Protein AF-A0A453EUP9-F1 (afdb_monomer)

pLDDT: mean 89.12, std 8.97, range [59.56, 97.88]

Nearest PDB structures (foldseek):
  8xs4-assembly1_A  TM=8.135E-01  e=1.468E-15  Arabidopsis thaliana
  8xng-assembly1_B  TM=8.255E-01  e=2.094E-14  Arabidopsis thaliana
  6mgv-assembly1_A  TM=8.560E-01  e=2.492E-13  Arabidopsis thaliana
  8xw0-assembly1_A  TM=9.224E-01  e=7.186E-09  Arabidopsis thaliana
  8xvy-assembly1_B  TM=9.358E-01  e=9.720E-09  Arabidopsis thaliana

InterPro domains:
  IPR027815 CSC1/OSCA1-like, cytosolic domain [PF14703] (93-196)
  IPR032880 CSC1/OSCA1-like, N-terminal transmembrane domain [PF13967] (2-72)
  IPR045122 Calcium permeable stress-gated cation channel 1-like [PTHR13018] (2-195)

Organism: Aegilops tauschii subsp. strangulata (NCBI:txid200361)

Foldseek 3Di:
DCQLVVVLVVCCVVQQQCLLQVACQVVPDPDDDDPVCSSDPVRPDPPDPSVVSVVVSVVVSVVSNVVVVVVVVVVVVVVVVVCVVPDDDDVVVLDDDDDDDDDDPPDDPQVVVVVVCCVPPVPRDDHDDDDDPCVVVVVLVVVLVVLVVQLVVQVVVCVVPVPDFDWFAPDDPSPDHDIDGSNVVSVVVNVVSVVD

Radius of gyration: 34.56 Å; Cα contacts (8 Å, |Δi|>4): 114; chains: 1; bounding box: 64×69×88 Å

Second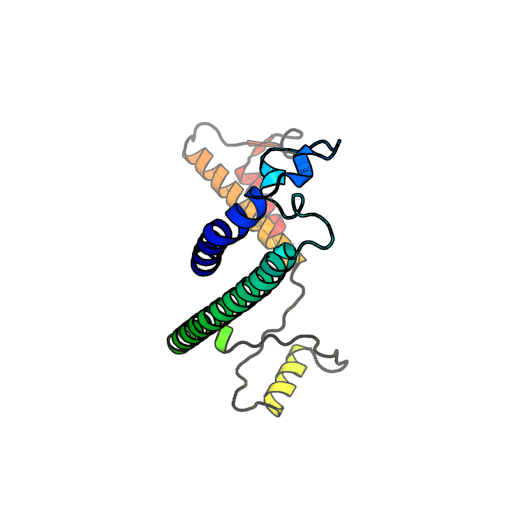ary structure (DSSP, 8-state):
-HHHHHHHHHHHHHHHHHHHHT--TTTTS-S---TTGGGSGGGS-TT-TTHHHHHHHHHHHHHHHHHHHHHHHHHHHHHHHHHHHHPPP-GGGT------PPP-SSS-HHHHHHHHHHHH-TTT-----PPP--HHHHHHHHHHHHHHHHHHHHHHHHHH-TTS--EEE-SGGGTSS-EEEHHHHHHHHHHHHHH-

Sequence (196 aa):
RLKIFVPITILAFLVLVPVNWTNDTLEGLKVEHSDIDKLSISNIPFGSKRFIAHLTMAYVFTFWTCYVLLREYEIVATMRLRFLASEKRRPDQFTVLVRNIPPDPDESIGELAEHFFLVNHPDHYLTHQVVYNANKLAKLVKEKKKMQNWLDYYQLKYERNTSKRPTVKTGFLGCFGSKVDAVEHCASEIERIEKE

Solvent-accessible surface area (backbone atoms only — not comparable to full-atom values): 11779 Å² total; per-residue (Å²): 107,67,87,55,48,55,63,51,52,53,50,42,56,70,49,47,39,57,65,16,55,78,42,64,55,54,80,75,41,102,58,96,74,56,84,68,44,41,53,33,74,80,17,56,63,90,92,45,78,67,56,56,55,55,56,53,49,49,52,52,51,52,51,52,44,52,51,53,49,53,53,52,48,53,51,51,52,52,51,50,51,55,48,63,72,68,53,74,95,53,67,79,82,77,55,81,90,84,75,87,78,80,89,56,97,87,48,56,74,61,56,50,50,50,53,52,38,51,74,76,34,59,94,74,61,86,82,85,80,84,86,71,93,48,64,68,58,52,49,49,54,52,50,41,54,52,37,49,55,49,28,54,52,42,49,55,53,25,73,77,38,77,90,51,81,54,67,39,31,78,31,70,97,52,78,37,70,61,80,41,53,37,49,61,51,30,51,53,51,41,54,54,57,73,74,106

Structure (mmCIF, N/CA/C/O backbone):
data_AF-A0A453EUP9-F1
#
_entry.id   AF-A0A453EUP9-F1
#
loop_
_atom_site.group_PDB
_atom_site.id
_atom_site.type_symbol
_atom_site.label_atom_id
_atom_site.label_alt_id
_atom_site.label_comp_id
_atom_site.label_asym_id
_atom_site.label_entity_id
_atom_site.label_seq_id
_atom_site.pdbx_PDB_ins_code
_atom_site.Cartn_x
_atom_site.Cartn_y
_atom_site.Cartn_z
_atom_site.occupancy
_atom_site.B_iso_or_equiv
_atom_site.auth_seq_id
_atom_site.auth_comp_id
_atom_site.auth_asym_id
_atom_site.auth_atom_id
_atom_site.pdbx_PDB_model_num
ATOM 1 N N . ARG A 1 1 ? 16.916 6.631 -10.455 1.00 59.88 1 ARG A N 1
ATOM 2 C CA . ARG A 1 1 ? 16.955 8.051 -10.897 1.00 59.88 1 ARG A CA 1
ATOM 3 C C . ARG A 1 1 ? 18.355 8.445 -11.373 1.00 59.88 1 ARG A C 1
ATOM 5 O O . ARG A 1 1 ? 18.494 8.678 -12.561 1.00 59.88 1 ARG A O 1
ATOM 12 N N . LEU A 1 2 ? 19.398 8.398 -10.532 1.00 85.19 2 LEU A N 1
ATOM 13 C CA . LEU A 1 2 ? 20.781 8.706 -10.957 1.00 85.19 2 LEU A CA 1
ATOM 14 C C . LEU A 1 2 ? 21.278 7.846 -12.136 1.00 85.19 2 LEU A C 1
ATOM 16 O O . LEU A 1 2 ? 21.828 8.384 -13.086 1.00 85.19 2 LEU A O 1
ATOM 20 N N . LYS A 1 3 ? 20.980 6.538 -12.141 1.00 85.06 3 LYS A N 1
ATOM 21 C CA . LYS A 1 3 ? 21.343 5.622 -13.242 1.00 85.06 3 LYS A CA 1
ATOM 22 C C . LYS A 1 3 ? 20.777 6.011 -14.620 1.00 85.06 3 LYS A C 1
ATOM 24 O O . LYS A 1 3 ? 21.344 5.626 -15.633 1.00 85.06 3 LYS A O 1
ATOM 29 N N . ILE A 1 4 ? 19.666 6.751 -14.654 1.00 90.19 4 ILE A N 1
ATOM 30 C CA . ILE A 1 4 ? 19.041 7.225 -15.898 1.00 90.19 4 ILE A CA 1
ATOM 31 C C . ILE A 1 4 ? 19.668 8.562 -16.296 1.00 90.19 4 ILE A C 1
ATOM 33 O O . ILE A 1 4 ? 20.160 8.702 -17.408 1.00 90.19 4 ILE A O 1
ATOM 37 N N . PHE A 1 5 ? 19.697 9.527 -15.371 1.00 91.06 5 PHE A N 1
ATOM 38 C CA . PHE A 1 5 ? 20.084 10.901 -15.690 1.00 91.06 5 PHE A CA 1
ATOM 39 C C . PHE A 1 5 ? 21.587 11.103 -15.878 1.00 91.06 5 PHE A C 1
ATOM 41 O O . PHE A 1 5 ? 21.962 11.878 -16.739 1.00 91.06 5 PHE A O 1
ATOM 48 N N . VAL A 1 6 ? 22.459 10.400 -15.149 1.00 93.31 6 VAL A N 1
ATOM 49 C CA . VA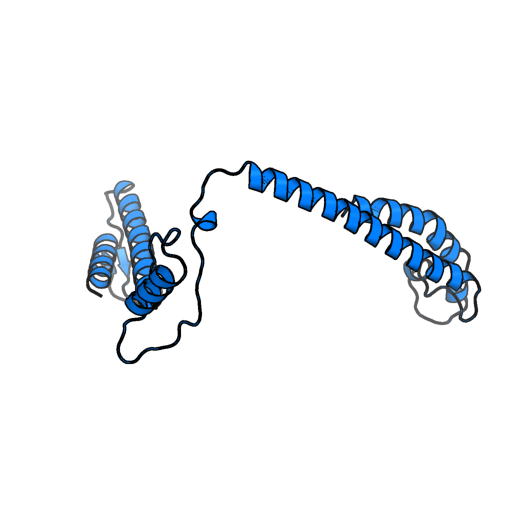L A 1 6 ? 23.920 10.581 -15.272 1.00 93.31 6 VAL A CA 1
ATOM 50 C C . VAL A 1 6 ? 24.434 10.379 -16.711 1.00 93.31 6 VAL A C 1
ATOM 52 O O . VAL A 1 6 ? 25.052 11.303 -17.239 1.00 93.31 6 VAL A O 1
ATOM 55 N N . PRO A 1 7 ? 24.173 9.244 -17.392 1.00 91.88 7 PRO A N 1
ATOM 56 C CA . PRO A 1 7 ? 24.643 9.052 -18.767 1.00 91.88 7 PRO A CA 1
ATOM 57 C C . PRO A 1 7 ? 23.962 10.003 -19.761 1.00 91.88 7 PRO A C 1
ATOM 59 O O . PRO A 1 7 ? 24.620 10.495 -20.674 1.00 91.88 7 PRO A O 1
ATOM 62 N N . ILE A 1 8 ? 22.675 10.310 -19.561 1.00 93.06 8 ILE A N 1
ATOM 63 C CA . ILE A 1 8 ? 21.930 11.265 -20.396 1.00 93.06 8 ILE A CA 1
ATOM 64 C C . ILE A 1 8 ? 22.546 12.663 -20.291 1.00 93.06 8 ILE A C 1
ATOM 66 O O . ILE A 1 8 ? 22.778 13.297 -21.314 1.00 93.06 8 ILE A O 1
ATOM 70 N N . THR A 1 9 ? 22.858 13.131 -19.081 1.00 91.69 9 THR A N 1
ATOM 71 C CA . THR A 1 9 ? 23.461 14.448 -18.842 1.00 91.69 9 THR A CA 1
ATOM 72 C C . THR A 1 9 ? 24.857 14.541 -19.448 1.00 91.69 9 THR A C 1
ATOM 74 O O . THR A 1 9 ? 25.161 15.538 -20.096 1.00 91.69 9 THR A O 1
ATOM 77 N N . ILE A 1 10 ? 25.690 13.504 -19.298 1.00 93.25 10 ILE A N 1
ATOM 78 C CA . ILE A 1 10 ? 27.024 13.468 -19.919 1.00 93.25 10 ILE A CA 1
ATOM 79 C C . ILE A 1 10 ? 26.899 13.537 -21.447 1.00 93.25 10 ILE A C 1
ATOM 81 O O . ILE A 1 10 ? 27.574 14.343 -22.084 1.00 93.25 10 ILE A O 1
ATOM 85 N N . LEU A 1 11 ? 26.000 12.748 -22.043 1.00 91.94 11 LEU A N 1
ATOM 86 C CA . LEU A 1 11 ? 25.801 12.734 -23.493 1.00 91.94 11 LEU A CA 1
ATOM 87 C C . LEU A 1 11 ? 25.208 14.056 -24.012 1.00 91.94 11 LEU A C 1
ATOM 89 O O . LEU A 1 11 ? 25.648 14.568 -25.038 1.00 91.94 11 LEU A O 1
ATOM 93 N N . ALA A 1 12 ? 24.247 14.641 -23.293 1.00 90.38 12 ALA A N 1
ATOM 94 C CA . ALA A 1 12 ? 23.677 15.948 -23.613 1.00 90.38 12 ALA A CA 1
ATOM 95 C C . ALA A 1 12 ? 24.748 17.047 -23.585 1.00 90.38 12 ALA A C 1
ATOM 97 O O . ALA A 1 12 ? 24.801 17.875 -24.492 1.00 90.38 12 ALA A O 1
ATOM 98 N N . PHE A 1 13 ? 25.628 17.029 -22.581 1.00 90.38 13 PHE A N 1
ATOM 99 C CA . PHE A 1 13 ? 26.703 18.007 -22.454 1.00 90.38 13 PHE A CA 1
ATOM 100 C C . PHE A 1 13 ? 27.768 17.854 -23.548 1.00 90.38 13 PHE A C 1
ATOM 102 O O . PHE A 1 13 ? 28.272 18.846 -24.055 1.00 90.38 13 PHE A O 1
ATOM 109 N N . LEU A 1 14 ? 28.091 16.627 -23.961 1.00 89.94 14 LEU A N 1
ATOM 110 C CA . LEU A 1 14 ? 29.081 16.397 -25.019 1.00 89.94 14 LEU A CA 1
ATOM 111 C C . LEU A 1 14 ? 28.551 16.694 -26.427 1.00 89.94 14 LEU A C 1
ATOM 113 O O . LEU A 1 14 ? 29.328 17.084 -27.293 1.00 89.94 14 LEU A O 1
ATOM 117 N N . VAL A 1 15 ? 27.252 16.496 -26.674 1.00 87.31 15 VAL A N 1
ATOM 118 C CA . VAL A 1 15 ? 26.673 16.588 -28.025 1.00 87.31 15 VAL A CA 1
ATOM 119 C C . VAL A 1 15 ? 25.825 17.844 -28.204 1.00 87.31 15 VAL A C 1
ATOM 121 O O . VAL A 1 15 ? 26.076 18.623 -29.118 1.00 87.31 15 VAL A O 1
ATOM 124 N N . LEU A 1 16 ? 24.822 18.071 -27.351 1.00 86.50 16 LEU A N 1
ATOM 125 C CA . LEU A 1 16 ? 23.853 19.153 -27.555 1.00 86.50 16 LEU A CA 1
ATOM 126 C C . LEU A 1 16 ? 24.438 20.528 -27.221 1.00 86.50 16 LEU A C 1
ATOM 128 O O . LEU A 1 16 ? 24.149 21.486 -27.931 1.00 86.50 16 LEU A O 1
ATOM 132 N N . VAL A 1 17 ? 25.294 20.631 -26.199 1.00 85.00 17 VAL A N 1
ATOM 133 C CA . VAL A 1 17 ? 25.906 21.915 -25.816 1.00 85.00 17 VAL A CA 1
ATOM 134 C C . VAL A 1 17 ? 26.793 22.483 -26.937 1.00 85.00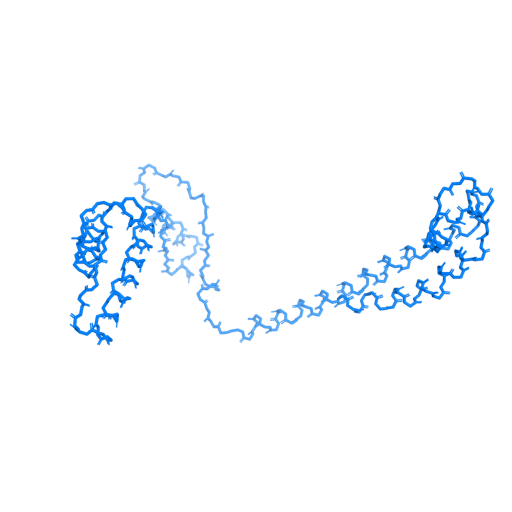 17 VAL A C 1
ATOM 136 O O . VAL A 1 17 ? 26.541 23.618 -27.339 1.00 85.00 17 VAL A O 1
ATOM 139 N N . PRO A 1 18 ? 27.744 21.737 -27.542 1.00 84.94 18 PRO A N 1
ATOM 140 C CA . PRO A 1 18 ? 28.507 22.248 -28.686 1.00 84.94 18 PRO A CA 1
ATOM 141 C C . PRO A 1 18 ? 27.643 22.526 -29.925 1.00 84.94 18 PRO A C 1
ATOM 143 O O . PRO A 1 18 ? 27.872 23.504 -30.638 1.00 84.94 18 PRO A O 1
ATOM 146 N N . VAL A 1 19 ? 26.631 21.691 -30.190 1.00 85.25 19 VAL A N 1
ATOM 147 C CA . VAL A 1 19 ? 25.725 21.866 -31.341 1.00 85.25 19 VAL A CA 1
ATOM 148 C C . VAL A 1 19 ? 24.890 23.141 -31.219 1.00 85.25 19 VAL A C 1
ATOM 150 O O . VAL A 1 19 ? 24.655 23.802 -32.231 1.00 85.25 19 VAL A O 1
ATOM 153 N N . ASN A 1 20 ? 24.474 23.498 -30.003 1.00 84.94 20 ASN A N 1
ATOM 154 C CA . ASN A 1 20 ? 23.684 24.701 -29.744 1.00 84.94 20 ASN A CA 1
ATOM 155 C C . ASN A 1 20 ? 24.563 25.953 -29.623 1.00 84.94 20 ASN A C 1
ATOM 157 O O . ASN A 1 20 ? 24.166 27.003 -30.112 1.00 84.94 20 ASN A O 1
ATOM 161 N N . TRP A 1 21 ? 25.763 25.844 -29.039 1.00 81.12 21 TRP A N 1
ATOM 162 C CA . TRP A 1 21 ? 26.680 26.977 -28.855 1.00 81.12 21 TRP A CA 1
ATOM 163 C C . TRP A 1 21 ? 27.330 27.464 -30.155 1.00 81.12 21 TRP A C 1
ATOM 165 O O . TRP A 1 21 ? 27.587 28.647 -30.308 1.00 81.12 21 TRP A O 1
ATOM 175 N N . THR A 1 22 ? 27.593 26.573 -31.117 1.00 79.12 22 THR A N 1
ATOM 176 C CA . THR A 1 22 ? 28.244 26.919 -32.404 1.00 79.12 22 THR A CA 1
ATOM 177 C C . THR A 1 22 ? 27.329 27.664 -33.385 1.00 79.12 22 THR A C 1
ATOM 179 O O . THR A 1 22 ? 27.501 27.585 -34.608 1.00 79.12 22 THR A O 1
ATOM 182 N N . ASN A 1 23 ? 26.306 28.338 -32.872 1.00 72.56 23 ASN A N 1
ATOM 183 C CA . ASN A 1 23 ? 25.341 29.057 -33.667 1.00 72.56 23 ASN A CA 1
ATOM 184 C C . ASN A 1 23 ? 25.085 30.443 -33.084 1.00 72.56 23 ASN A C 1
ATOM 186 O O . ASN A 1 23 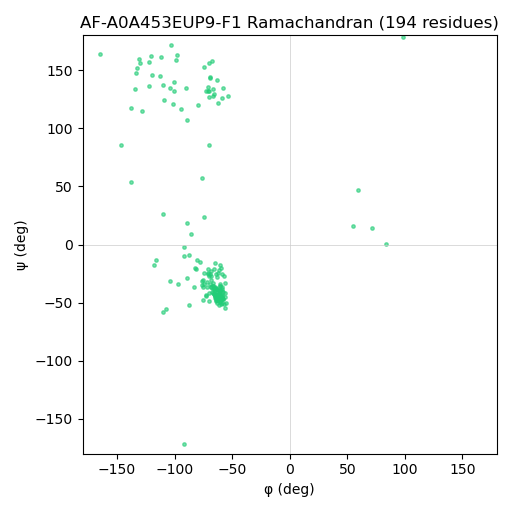? 24.801 30.567 -31.901 1.00 72.56 23 ASN A O 1
ATOM 190 N N . ASP A 1 24 ? 25.085 31.455 -33.943 1.00 70.12 24 ASP A N 1
ATOM 191 C CA . ASP A 1 24 ? 24.918 32.855 -33.529 1.00 70.12 24 ASP A CA 1
ATOM 192 C C . ASP A 1 24 ? 23.552 33.397 -33.978 1.00 70.12 24 ASP A C 1
ATOM 194 O O . ASP A 1 24 ? 23.358 34.585 -34.222 1.00 70.12 24 ASP A O 1
ATOM 198 N N . THR A 1 25 ? 22.572 32.501 -34.147 1.00 70.12 25 THR A N 1
ATOM 199 C CA . THR A 1 25 ? 21.262 32.856 -34.716 1.00 70.12 25 THR A CA 1
ATOM 200 C C . THR A 1 25 ? 20.495 33.802 -33.798 1.00 70.12 25 THR A C 1
ATOM 202 O O . THR A 1 25 ? 19.840 34.721 -34.284 1.00 70.12 25 THR A O 1
ATOM 205 N N . LEU A 1 26 ? 20.602 33.611 -32.480 1.00 65.50 26 LEU A N 1
ATOM 206 C CA . LEU A 1 26 ? 19.971 34.488 -31.495 1.00 65.50 26 LEU A CA 1
ATOM 207 C C . LEU A 1 26 ? 20.614 35.886 -31.464 1.00 65.50 26 LEU A C 1
ATOM 209 O O . LEU A 1 26 ? 19.898 36.855 -31.252 1.00 65.50 26 LEU A O 1
ATOM 213 N N . GLU A 1 27 ? 21.914 36.013 -31.757 1.00 66.31 27 GLU A N 1
ATOM 214 C CA . GLU A 1 27 ? 22.629 37.304 -31.752 1.00 66.31 27 GLU A CA 1
ATOM 215 C C . GLU A 1 27 ? 22.215 38.219 -32.918 1.00 66.31 27 GLU A C 1
ATOM 217 O O . GLU A 1 27 ? 22.311 39.442 -32.826 1.00 66.31 27 GLU A O 1
ATOM 222 N N . GLY A 1 28 ? 21.710 37.635 -34.012 1.00 63.19 28 GLY A N 1
ATOM 223 C CA . GLY A 1 28 ? 21.170 38.368 -35.161 1.00 63.19 28 GLY A CA 1
ATOM 224 C C . GLY A 1 28 ? 19.683 38.733 -35.054 1.00 63.19 28 GLY A C 1
ATOM 225 O O . GLY A 1 28 ? 19.175 39.480 -35.894 1.00 63.19 28 GLY A O 1
ATOM 226 N N . LEU A 1 29 ? 18.964 38.217 -34.052 1.00 68.75 29 LEU A N 1
ATOM 227 C CA . LEU A 1 29 ? 17.528 38.433 -33.872 1.00 68.75 29 LEU A CA 1
ATOM 228 C C . LEU A 1 29 ? 17.282 39.509 -32.805 1.00 68.75 29 LEU A C 1
ATOM 230 O O . LEU A 1 29 ? 17.820 39.447 -31.708 1.00 68.75 29 LEU A O 1
ATOM 234 N N . LYS A 1 30 ? 16.413 40.491 -33.091 1.00 64.12 30 LYS A N 1
ATOM 235 C CA . LYS A 1 30 ? 15.965 41.502 -32.108 1.00 64.12 30 LYS A CA 1
ATOM 236 C C . LYS A 1 30 ? 14.939 40.910 -31.128 1.00 64.12 30 LYS A C 1
ATOM 238 O O . LYS A 1 30 ? 13.804 41.375 -31.065 1.00 64.12 30 LYS A O 1
ATOM 243 N N . VAL A 1 31 ? 15.311 39.847 -30.425 1.00 74.75 31 VAL A N 1
ATOM 244 C CA . VAL A 1 31 ? 14.473 39.159 -29.435 1.00 74.75 31 VAL A CA 1
ATOM 245 C C . VAL A 1 31 ? 15.214 39.178 -28.102 1.00 74.75 31 VAL A C 1
ATOM 247 O O . VAL A 1 31 ? 16.420 38.952 -28.075 1.00 74.75 31 VAL A O 1
ATOM 250 N N . GLU A 1 32 ? 14.516 39.468 -27.000 1.00 77.12 32 GLU A N 1
ATOM 251 C CA . GLU A 1 32 ? 15.123 39.348 -25.672 1.00 77.12 32 GLU A CA 1
ATOM 252 C C . GLU A 1 32 ? 15.512 37.891 -25.415 1.00 77.12 32 GLU A C 1
ATOM 254 O O . GLU A 1 32 ? 14.674 36.991 -25.471 1.00 77.12 32 GLU A O 1
ATOM 259 N N . HIS A 1 33 ? 16.796 37.667 -25.152 1.00 71.69 33 HIS A N 1
ATOM 260 C CA . HIS A 1 33 ? 17.354 36.346 -24.910 1.00 71.69 33 HIS A CA 1
ATOM 261 C C . HIS A 1 33 ? 18.261 36.356 -23.676 1.00 71.69 33 HIS A C 1
ATOM 263 O O . HIS A 1 33 ? 18.945 37.345 -23.394 1.00 71.69 33 HIS A O 1
ATOM 269 N N . SER A 1 34 ? 18.305 35.243 -22.955 1.00 79.44 34 SER A N 1
ATOM 270 C CA . SER A 1 34 ? 19.284 34.998 -21.897 1.00 79.44 34 SER A CA 1
ATOM 271 C C . SER A 1 34 ? 20.457 34.156 -22.412 1.00 79.44 34 SER A C 1
ATOM 273 O O . SER A 1 34 ? 20.348 33.465 -23.427 1.00 79.44 34 SER A O 1
ATOM 275 N N . ASP A 1 35 ? 21.579 34.144 -21.687 1.00 74.88 35 ASP A N 1
ATOM 276 C CA . ASP A 1 35 ? 22.740 33.306 -22.039 1.00 74.88 35 ASP A CA 1
ATOM 277 C C . ASP A 1 35 ? 22.419 31.799 -22.024 1.00 74.88 35 ASP A C 1
ATOM 279 O O . ASP A 1 35 ? 23.074 31.006 -22.700 1.00 74.88 35 ASP A O 1
ATOM 283 N N . ILE A 1 36 ? 21.373 31.394 -21.297 1.00 77.62 36 ILE A N 1
ATOM 284 C CA . ILE A 1 36 ? 20.892 30.006 -21.244 1.00 77.62 36 ILE A CA 1
ATOM 285 C C . ILE A 1 36 ? 20.134 29.644 -22.530 1.00 77.62 36 ILE A C 1
ATOM 287 O O . ILE A 1 36 ? 20.197 28.499 -22.983 1.00 77.62 36 ILE A O 1
ATOM 291 N N . ASP A 1 37 ? 19.479 30.611 -23.175 1.00 75.56 37 ASP A N 1
ATOM 292 C CA . ASP A 1 37 ? 18.735 30.376 -24.416 1.00 75.56 37 ASP A CA 1
ATOM 293 C C . ASP A 1 37 ? 19.666 30.058 -25.593 1.00 75.56 37 ASP A C 1
ATOM 295 O O . ASP A 1 37 ? 19.282 29.305 -26.492 1.00 75.56 37 ASP A O 1
ATOM 299 N N . LYS A 1 38 ? 20.927 30.518 -25.536 1.00 74.56 38 LYS A N 1
ATOM 300 C CA . LYS A 1 38 ? 21.992 30.147 -26.487 1.00 74.56 38 LYS A CA 1
ATOM 301 C C . LYS A 1 38 ? 22.344 28.654 -26.433 1.00 74.56 38 LYS A C 1
ATOM 303 O O . LYS A 1 38 ? 22.795 28.085 -27.425 1.00 74.56 38 LYS A O 1
ATOM 308 N N . LEU A 1 39 ? 22.106 28.000 -25.292 1.00 78.62 39 LEU A N 1
ATOM 309 C CA . LEU A 1 39 ? 22.358 26.571 -25.070 1.00 78.62 39 LEU A CA 1
ATOM 310 C C . LEU A 1 39 ? 21.145 25.684 -25.381 1.00 78.62 39 LEU A C 1
ATOM 312 O O . LEU A 1 39 ? 21.240 24.459 -25.277 1.00 78.62 39 LEU A O 1
ATOM 316 N N . SER A 1 40 ? 20.016 26.277 -25.762 1.00 79.12 40 SER A N 1
ATOM 317 C CA . SER A 1 40 ? 18.759 25.587 -26.048 1.00 79.12 40 SER A CA 1
ATOM 318 C C . SER A 1 40 ? 18.506 25.458 -27.554 1.00 79.12 40 SER A C 1
ATOM 320 O O . SER A 1 40 ? 19.189 26.052 -28.389 1.00 79.12 40 SER A O 1
ATOM 322 N N . ILE A 1 41 ? 17.470 24.697 -27.910 1.00 81.38 41 ILE A N 1
ATOM 323 C CA . ILE A 1 41 ? 16.980 24.562 -29.287 1.00 81.38 41 ILE A CA 1
ATOM 324 C C . ILE A 1 41 ? 16.533 25.905 -29.888 1.00 81.38 41 ILE A C 1
ATOM 326 O O . ILE A 1 41 ? 16.519 26.051 -31.107 1.00 81.38 41 ILE A O 1
ATOM 330 N N . SER A 1 42 ? 16.234 26.897 -29.041 1.00 79.44 42 SER A N 1
ATOM 331 C CA . SER A 1 42 ? 15.902 28.274 -29.424 1.00 79.44 42 SER A CA 1
ATOM 332 C C . SER A 1 42 ? 16.992 28.944 -30.265 1.00 79.44 42 SER A C 1
ATOM 334 O O . SER A 1 42 ? 16.685 29.805 -31.083 1.00 79.44 42 SER A O 1
ATOM 336 N N . ASN A 1 43 ? 18.254 28.525 -30.116 1.00 80.38 43 ASN A N 1
ATOM 337 C CA . ASN A 1 43 ? 19.373 29.045 -30.895 1.00 80.38 43 ASN A CA 1
ATOM 338 C C . ASN A 1 43 ? 19.565 28.327 -32.248 1.00 80.38 43 ASN A C 1
ATOM 340 O O . ASN A 1 43 ? 20.581 28.527 -32.903 1.00 80.38 43 ASN A O 1
ATOM 344 N N . ILE A 1 44 ? 18.641 27.463 -32.692 1.00 80.44 44 ILE A N 1
ATOM 345 C CA . ILE A 1 44 ? 18.728 26.749 -33.981 1.00 80.44 44 ILE A CA 1
ATOM 346 C C . ILE A 1 44 ? 17.688 27.303 -34.975 1.00 80.44 44 ILE A C 1
ATOM 348 O O . ILE A 1 44 ? 16.495 27.262 -34.682 1.00 80.44 44 ILE A O 1
ATOM 352 N N . PRO A 1 45 ? 18.092 27.764 -36.179 1.00 76.50 45 PRO A N 1
ATOM 353 C CA . PRO A 1 45 ? 17.170 28.295 -37.173 1.00 76.50 45 PRO A CA 1
ATOM 354 C C . PRO A 1 45 ? 16.368 27.181 -37.848 1.00 76.50 45 PRO A C 1
ATOM 356 O O . PRO A 1 45 ? 16.835 26.046 -38.017 1.00 76.50 45 PRO A O 1
ATOM 359 N N . PHE A 1 46 ? 15.172 27.539 -38.310 1.00 73.69 46 PHE A N 1
ATOM 360 C CA . PHE A 1 46 ? 14.312 26.657 -39.093 1.00 73.69 46 PHE A CA 1
ATOM 361 C C . PHE A 1 46 ? 15.025 26.178 -40.371 1.00 73.69 46 PHE A C 1
ATOM 363 O O . PHE A 1 46 ? 15.668 26.957 -41.069 1.00 73.69 46 PHE A O 1
ATOM 370 N N . GLY A 1 47 ? 14.934 24.876 -40.665 1.00 71.75 47 GLY A N 1
ATOM 371 C CA . GLY A 1 47 ? 15.602 24.251 -41.817 1.00 71.75 47 GLY A CA 1
ATOM 372 C C . GLY A 1 47 ? 17.068 23.851 -41.587 1.00 71.75 47 GLY A C 1
ATOM 373 O O . GLY A 1 47 ? 17.699 23.298 -42.488 1.00 71.75 47 GLY A O 1
ATOM 374 N N . SER A 1 48 ? 17.622 24.076 -40.390 1.00 79.44 48 SER A N 1
ATOM 375 C CA . SER A 1 48 ? 18.988 23.656 -40.065 1.00 79.44 48 SER A CA 1
ATOM 376 C C . SER A 1 48 ? 19.120 22.138 -39.926 1.00 79.44 48 SER A C 1
ATOM 378 O O . SER A 1 48 ? 18.366 21.487 -39.199 1.00 79.44 48 SER A O 1
ATOM 380 N N . LYS A 1 49 ? 20.180 21.573 -40.521 1.00 78.69 49 LYS A N 1
ATOM 381 C CA . LYS A 1 49 ? 20.560 20.158 -40.352 1.00 78.69 49 LYS A CA 1
ATOM 382 C C . LYS A 1 49 ? 20.871 19.794 -38.889 1.00 78.69 49 LYS A C 1
ATOM 384 O O . LYS A 1 49 ? 20.841 18.620 -38.541 1.00 78.69 49 LYS A O 1
ATOM 389 N N . ARG A 1 50 ? 21.121 20.781 -38.016 1.00 80.31 50 ARG A N 1
ATOM 390 C CA . ARG A 1 50 ? 21.390 20.583 -36.577 1.00 80.31 50 ARG A CA 1
ATOM 391 C C . ARG A 1 50 ? 20.169 20.092 -35.791 1.00 80.31 50 ARG A C 1
ATOM 393 O O . ARG A 1 50 ? 20.339 19.429 -34.774 1.00 80.31 50 ARG A O 1
ATOM 400 N N . PHE A 1 51 ? 18.948 20.327 -36.280 1.00 83.56 51 PHE A N 1
ATOM 401 C CA . PHE A 1 51 ? 17.730 19.796 -35.651 1.00 83.56 51 PHE A CA 1
ATOM 402 C C . PHE A 1 51 ? 17.693 18.257 -35.658 1.00 83.56 51 PHE A C 1
ATOM 404 O O . PHE A 1 51 ? 17.155 17.634 -34.744 1.00 83.56 51 PHE A O 1
ATOM 411 N N . ILE A 1 52 ? 18.351 17.629 -36.641 1.00 86.69 52 ILE A N 1
ATOM 412 C CA . ILE A 1 52 ? 18.499 16.169 -36.718 1.00 86.69 52 ILE A CA 1
ATOM 413 C C . ILE A 1 52 ? 19.250 15.633 -35.490 1.00 86.69 52 ILE A C 1
ATOM 415 O O . ILE A 1 52 ? 18.920 14.551 -35.006 1.00 86.69 52 ILE A O 1
ATOM 419 N N . ALA A 1 53 ? 20.208 16.390 -34.939 1.00 87.31 53 ALA A N 1
ATOM 420 C CA . ALA A 1 53 ? 20.927 15.993 -33.730 1.00 87.31 53 ALA A CA 1
ATOM 421 C C . ALA A 1 53 ? 19.994 15.941 -32.511 1.00 87.31 53 ALA A C 1
ATOM 423 O O . ALA A 1 53 ? 20.031 14.966 -31.766 1.00 87.31 53 ALA A O 1
ATOM 424 N N . HIS A 1 54 ? 19.100 16.924 -32.350 1.00 87.94 54 HIS A N 1
ATOM 425 C CA . HIS A 1 54 ? 18.081 16.928 -31.290 1.00 87.94 54 HIS A CA 1
ATOM 426 C C . HIS A 1 54 ? 17.095 15.771 -31.432 1.00 87.94 54 HIS A C 1
ATOM 428 O O . HIS A 1 54 ? 16.835 15.065 -30.460 1.00 87.94 54 HIS A O 1
ATOM 434 N N . LEU A 1 55 ? 16.599 15.525 -32.648 1.00 90.38 55 LEU A N 1
ATOM 435 C CA . LEU A 1 55 ? 15.693 14.410 -32.924 1.00 90.38 55 LEU A CA 1
ATOM 436 C C . LEU A 1 55 ? 16.357 13.056 -32.631 1.00 90.38 55 LEU A C 1
ATOM 438 O O . LEU A 1 55 ? 15.779 12.211 -31.952 1.00 90.38 55 LEU A O 1
ATOM 442 N N . THR A 1 56 ? 17.597 12.870 -33.087 1.00 90.88 56 THR A N 1
ATOM 443 C CA . THR A 1 56 ? 18.375 11.645 -32.839 1.00 90.88 56 THR A CA 1
ATOM 444 C C . THR A 1 56 ? 18.622 11.449 -31.344 1.00 90.88 56 THR A C 1
ATOM 446 O O . THR A 1 56 ? 18.408 10.358 -30.818 1.00 90.88 56 THR A O 1
ATOM 449 N N . MET A 1 57 ? 19.009 12.513 -30.635 1.00 91.38 57 MET A N 1
ATOM 450 C CA . MET A 1 57 ? 19.235 12.478 -29.190 1.00 91.38 57 MET A CA 1
ATOM 451 C C . MET A 1 57 ? 17.962 12.152 -28.412 1.00 91.38 57 MET A C 1
ATOM 453 O O . MET A 1 57 ? 18.024 11.378 -27.461 1.00 91.38 57 MET A O 1
ATOM 457 N N . ALA A 1 58 ? 16.802 12.660 -28.839 1.00 93.19 58 ALA A N 1
ATOM 458 C CA . ALA A 1 58 ? 15.522 12.307 -28.236 1.00 93.19 58 ALA A CA 1
ATOM 459 C C . ALA A 1 58 ? 15.252 10.795 -28.328 1.00 93.19 58 ALA A C 1
ATOM 461 O O . ALA A 1 58 ? 14.957 10.171 -27.311 1.00 93.19 58 ALA A O 1
ATOM 462 N N . TYR A 1 59 ? 15.445 10.177 -29.500 1.00 95.38 59 TYR A N 1
ATOM 463 C CA . TYR A 1 59 ? 15.304 8.722 -29.648 1.00 95.38 59 TYR A CA 1
ATOM 464 C C . TYR A 1 59 ? 16.295 7.943 -28.777 1.00 95.38 59 TYR A C 1
ATOM 466 O O . TYR A 1 59 ? 15.901 6.976 -28.123 1.00 95.38 59 TYR A O 1
ATOM 474 N N . VAL A 1 60 ? 17.558 8.376 -28.721 1.00 95.00 60 VAL A N 1
ATOM 475 C CA . VAL A 1 60 ? 18.588 7.751 -27.875 1.00 95.00 60 VAL A CA 1
ATOM 476 C C . VAL A 1 60 ? 18.205 7.835 -26.395 1.00 95.00 60 VAL A C 1
ATOM 478 O O . VAL A 1 60 ? 18.280 6.833 -25.684 1.00 95.00 60 VAL A O 1
ATOM 481 N N . PHE A 1 61 ? 17.742 8.995 -25.927 1.00 94.88 61 PHE A N 1
ATOM 482 C CA . PHE A 1 61 ? 17.315 9.193 -24.542 1.00 94.88 61 PHE A CA 1
ATOM 483 C C . PHE A 1 61 ? 16.087 8.363 -24.188 1.00 94.88 61 PHE A C 1
ATOM 485 O O . PHE A 1 61 ? 16.068 7.734 -23.127 1.00 94.88 61 PHE A O 1
ATOM 492 N N . THR A 1 62 ? 15.082 8.325 -25.063 1.00 95.62 62 THR A N 1
ATOM 493 C CA . THR A 1 62 ? 13.884 7.509 -24.855 1.00 95.62 62 THR A CA 1
ATOM 494 C C . THR A 1 62 ? 14.240 6.029 -24.820 1.00 95.62 62 THR A C 1
ATOM 496 O O . THR A 1 62 ? 13.855 5.338 -23.878 1.00 95.62 62 THR A O 1
ATOM 499 N N . PHE A 1 63 ? 15.032 5.544 -25.780 1.00 96.25 63 PHE A N 1
ATOM 500 C CA . PHE A 1 63 ? 15.459 4.148 -25.823 1.00 96.25 63 PHE A CA 1
ATOM 501 C C . PHE A 1 63 ? 16.263 3.761 -24.577 1.00 96.25 63 PHE A C 1
ATOM 503 O O . PHE A 1 63 ? 15.942 2.771 -23.920 1.00 96.25 63 PHE A O 1
ATOM 510 N N . TRP A 1 64 ? 17.256 4.572 -24.201 1.00 95.44 64 TRP A N 1
ATOM 511 C CA . TRP A 1 64 ? 18.066 4.339 -23.006 1.00 95.44 64 TRP A CA 1
ATOM 512 C C . TRP A 1 64 ? 17.217 4.317 -21.733 1.00 95.44 64 TRP A C 1
ATOM 514 O O . TRP A 1 64 ? 17.353 3.420 -20.900 1.00 95.44 64 TRP A O 1
ATOM 524 N N . THR A 1 65 ? 16.305 5.279 -21.593 1.00 95.44 65 THR A N 1
ATOM 525 C CA . THR A 1 65 ? 15.412 5.358 -20.434 1.00 95.44 65 THR A CA 1
ATOM 526 C C . THR A 1 65 ? 14.514 4.129 -20.356 1.00 95.44 65 THR A C 1
ATOM 528 O O . THR A 1 65 ? 14.443 3.507 -19.298 1.00 95.44 65 THR A O 1
ATOM 531 N N . CYS A 1 66 ? 13.882 3.727 -21.463 1.00 96.50 66 CYS A N 1
ATOM 532 C CA . CYS A 1 66 ? 13.057 2.520 -21.507 1.00 96.50 66 CYS A CA 1
ATOM 533 C C . CYS A 1 66 ? 13.868 1.257 -21.188 1.00 96.50 66 CYS A C 1
ATOM 535 O O . CYS A 1 66 ? 13.403 0.418 -20.420 1.00 96.50 66 CYS A O 1
ATOM 537 N N . TYR A 1 67 ? 15.093 1.141 -21.707 1.00 96.00 67 TYR A N 1
ATOM 538 C CA . TYR A 1 67 ? 15.987 0.021 -21.412 1.00 96.00 67 TYR A CA 1
ATOM 539 C C . TYR A 1 67 ? 16.329 -0.069 -19.918 1.00 96.00 67 TYR A C 1
ATOM 541 O O . TYR A 1 67 ? 16.175 -1.127 -19.304 1.00 96.00 67 TYR A O 1
ATOM 549 N N . VAL A 1 68 ? 16.746 1.044 -19.304 1.00 96.06 68 VAL A N 1
ATOM 550 C CA . VAL A 1 68 ? 17.060 1.075 -17.868 1.00 96.06 68 VAL A CA 1
ATOM 551 C C . VAL A 1 68 ? 15.815 0.781 -17.033 1.00 96.06 68 VAL A C 1
ATOM 553 O O . VAL A 1 68 ? 15.904 0.037 -16.060 1.00 96.06 68 VAL A O 1
ATOM 556 N N . LEU A 1 69 ? 14.651 1.317 -17.410 1.00 96.12 69 LEU A N 1
ATOM 557 C CA . LEU A 1 69 ? 13.393 1.039 -16.716 1.00 96.12 69 LEU A CA 1
ATOM 558 C C . LEU A 1 69 ? 13.018 -0.442 -16.781 1.00 96.12 69 LEU A C 1
ATOM 560 O O . LEU A 1 69 ? 12.653 -1.002 -15.753 1.00 96.12 69 LEU A O 1
ATOM 564 N N . LEU A 1 70 ? 13.154 -1.084 -17.944 1.00 96.75 70 LEU A N 1
ATOM 565 C CA . LEU A 1 70 ? 12.879 -2.512 -18.101 1.00 96.75 70 LEU A CA 1
ATOM 566 C C . LEU A 1 70 ? 13.785 -3.357 -17.193 1.00 96.75 70 LEU A C 1
ATOM 568 O O . LEU A 1 70 ? 13.307 -4.237 -16.479 1.00 96.75 70 LEU A O 1
ATOM 572 N N . ARG A 1 71 ? 15.084 -3.042 -17.166 1.00 95.94 71 ARG A N 1
ATOM 573 C CA . ARG A 1 71 ? 16.075 -3.728 -16.323 1.00 95.94 71 ARG A CA 1
ATOM 574 C C . ARG A 1 71 ? 15.810 -3.536 -14.832 1.00 95.94 71 ARG A C 1
ATOM 576 O O . ARG A 1 71 ? 15.861 -4.491 -14.064 1.00 95.94 71 ARG A O 1
ATOM 583 N N . GLU A 1 72 ? 15.526 -2.312 -14.403 1.00 96.19 72 GLU A N 1
ATOM 584 C CA . GLU A 1 72 ? 15.213 -2.034 -12.997 1.00 96.19 72 GLU A CA 1
ATOM 585 C C . GLU A 1 72 ? 13.883 -2.679 -12.585 1.00 96.19 72 GLU A C 1
ATOM 587 O O . GLU A 1 72 ? 13.774 -3.195 -11.474 1.00 96.19 72 GLU A O 1
ATOM 592 N N . TYR A 1 73 ? 12.895 -2.724 -13.482 1.00 96.69 73 TYR A N 1
ATOM 593 C CA . TYR A 1 73 ? 11.634 -3.418 -13.238 1.00 96.69 73 TYR A CA 1
ATOM 594 C C . TYR A 1 73 ? 11.847 -4.920 -13.019 1.00 96.69 73 TYR A C 1
ATOM 596 O O . TYR A 1 73 ? 11.339 -5.468 -12.043 1.00 96.69 73 TYR A O 1
ATOM 604 N N . GLU A 1 74 ? 12.650 -5.572 -13.864 1.00 97.62 74 GLU A N 1
ATOM 605 C CA . GLU A 1 74 ? 13.030 -6.984 -13.716 1.00 97.62 74 GLU A CA 1
ATOM 606 C C . GLU A 1 74 ? 13.692 -7.259 -12.352 1.00 97.62 74 GLU A C 1
ATOM 608 O O . GLU A 1 74 ? 13.337 -8.210 -11.647 1.00 97.62 74 GLU A O 1
ATOM 613 N N . ILE A 1 75 ? 14.617 -6.388 -11.938 1.00 96.75 75 ILE A N 1
ATOM 614 C CA . ILE A 1 75 ? 15.313 -6.495 -10.651 1.00 96.75 75 ILE A CA 1
ATOM 615 C C . ILE A 1 75 ? 14.324 -6.341 -9.487 1.00 96.75 75 ILE A C 1
ATOM 617 O O . ILE A 1 75 ? 14.314 -7.172 -8.577 1.00 96.75 75 ILE A O 1
ATOM 621 N N . VAL A 1 76 ? 13.456 -5.324 -9.518 1.00 97.50 76 VAL A N 1
ATOM 622 C CA . VAL A 1 76 ? 12.440 -5.089 -8.477 1.00 97.50 76 VAL A CA 1
ATOM 623 C C . VAL A 1 76 ? 11.437 -6.238 -8.406 1.00 97.50 76 VAL A C 1
ATOM 625 O O . VAL A 1 76 ? 11.125 -6.697 -7.308 1.00 97.50 76 VAL A O 1
ATOM 628 N N . ALA A 1 77 ? 10.969 -6.747 -9.546 1.00 97.88 77 ALA A N 1
ATOM 629 C CA . ALA A 1 77 ? 10.065 -7.891 -9.599 1.00 97.88 77 ALA A CA 1
ATOM 630 C C . ALA A 1 77 ? 10.715 -9.138 -8.983 1.00 97.88 77 ALA A C 1
ATOM 632 O O . ALA A 1 77 ? 10.112 -9.795 -8.134 1.00 97.88 77 ALA A O 1
ATOM 633 N N . THR A 1 78 ? 11.975 -9.414 -9.327 1.00 97.88 78 THR A N 1
ATOM 634 C CA . THR A 1 78 ? 12.727 -10.550 -8.777 1.00 97.88 78 THR A CA 1
ATOM 635 C C . THR A 1 78 ? 12.933 -10.415 -7.268 1.00 97.88 78 THR A C 1
ATOM 637 O O . THR A 1 78 ? 12.702 -11.367 -6.523 1.00 97.88 78 THR A O 1
ATOM 640 N N . MET A 1 79 ? 13.327 -9.230 -6.790 1.00 97.88 79 MET A N 1
ATOM 641 C CA . MET A 1 79 ? 13.460 -8.964 -5.354 1.00 97.88 79 MET A CA 1
ATOM 642 C C . MET A 1 79 ? 12.122 -9.127 -4.631 1.00 97.88 79 MET A C 1
ATOM 644 O O . MET A 1 79 ? 12.078 -9.750 -3.573 1.00 97.88 79 MET A O 1
ATOM 648 N N . ARG A 1 80 ? 11.025 -8.637 -5.219 1.00 97.69 80 ARG A N 1
ATOM 649 C CA . ARG A 1 80 ? 9.674 -8.774 -4.664 1.00 97.69 80 ARG A CA 1
ATOM 650 C C . ARG A 1 80 ? 9.248 -10.235 -4.555 1.00 97.69 80 ARG A C 1
ATOM 652 O O . ARG A 1 80 ? 8.692 -10.612 -3.531 1.00 97.69 80 ARG A O 1
ATOM 659 N N . LEU A 1 81 ? 9.501 -11.050 -5.577 1.00 97.06 81 LEU A N 1
ATOM 660 C CA . LEU A 1 81 ? 9.158 -12.475 -5.555 1.00 97.06 81 LEU A CA 1
ATOM 661 C C . LEU A 1 81 ? 9.970 -13.237 -4.506 1.00 97.06 81 LEU A C 1
ATOM 663 O O . LEU A 1 81 ? 9.402 -14.022 -3.752 1.00 97.06 81 LEU A O 1
ATOM 667 N N . ARG A 1 82 ? 11.276 -12.958 -4.402 1.00 97.31 82 ARG A N 1
ATOM 668 C CA . ARG A 1 82 ? 12.127 -13.540 -3.351 1.00 97.31 82 ARG A CA 1
ATOM 669 C C . ARG A 1 82 ? 11.647 -13.149 -1.959 1.00 97.31 82 ARG A C 1
ATOM 671 O O . ARG A 1 82 ? 11.530 -14.014 -1.101 1.00 97.31 82 ARG A O 1
ATOM 678 N N . PHE A 1 83 ? 11.329 -11.870 -1.763 1.00 96.62 83 PHE A N 1
ATOM 679 C CA . PHE A 1 83 ? 10.780 -11.370 -0.508 1.00 96.62 83 PHE A CA 1
ATOM 680 C C . PHE A 1 83 ? 9.471 -12.085 -0.153 1.00 96.62 83 PHE A C 1
ATOM 682 O O . PHE A 1 83 ? 9.361 -12.642 0.934 1.00 96.62 83 PHE A O 1
ATOM 689 N N . LEU A 1 84 ? 8.528 -12.158 -1.099 1.00 95.19 84 LEU A N 1
ATOM 690 C CA . LEU A 1 84 ? 7.231 -12.805 -0.899 1.00 95.19 84 LEU A CA 1
ATOM 691 C C . LEU A 1 84 ? 7.362 -14.294 -0.547 1.00 95.19 84 LEU A C 1
ATOM 693 O O . LEU A 1 84 ? 6.633 -14.770 0.315 1.00 95.19 84 LEU A O 1
ATOM 697 N N . ALA A 1 85 ? 8.301 -15.012 -1.169 1.00 94.75 85 ALA A N 1
ATOM 698 C CA . ALA A 1 85 ? 8.558 -16.421 -0.869 1.00 94.75 85 ALA A CA 1
ATOM 699 C C . ALA A 1 85 ? 9.208 -16.644 0.510 1.00 94.75 85 ALA A C 1
ATOM 701 O O . ALA A 1 85 ? 9.046 -17.710 1.098 1.00 94.75 85 ALA A O 1
ATOM 702 N N . SER A 1 86 ? 9.950 -15.657 1.023 1.00 95.50 86 SER A N 1
ATOM 703 C CA . SER A 1 86 ? 10.624 -15.724 2.330 1.00 95.50 86 SER A CA 1
ATOM 704 C C . SER A 1 86 ? 9.798 -15.180 3.501 1.00 95.50 86 SER A C 1
ATOM 706 O O . SER A 1 86 ? 10.202 -15.313 4.658 1.00 95.50 86 SER A O 1
ATOM 708 N N . GLU A 1 87 ? 8.671 -14.530 3.215 1.00 93.88 87 GLU A N 1
ATOM 709 C CA . GLU A 1 87 ? 7.862 -13.841 4.214 1.00 93.88 87 GLU A CA 1
ATOM 710 C C . GLU A 1 87 ? 7.182 -14.840 5.166 1.00 93.88 87 GLU A C 1
ATOM 712 O O . GLU A 1 87 ? 6.734 -15.919 4.771 1.00 93.88 87 GLU A O 1
ATOM 717 N N . LYS A 1 88 ? 7.072 -14.472 6.447 1.00 95.19 88 LYS A N 1
ATOM 718 C CA . LYS A 1 88 ? 6.330 -15.274 7.429 1.00 95.19 88 LYS A CA 1
ATOM 719 C C . LYS A 1 88 ? 4.831 -15.257 7.114 1.00 95.19 88 LYS A C 1
ATOM 721 O O . LYS A 1 88 ? 4.328 -14.334 6.480 1.00 95.19 88 LYS A O 1
ATOM 726 N N . ARG A 1 89 ? 4.101 -16.261 7.612 1.00 94.00 89 ARG A N 1
ATOM 727 C CA . ARG A 1 89 ? 2.636 -16.307 7.498 1.00 94.00 89 ARG A CA 1
ATOM 728 C C . ARG A 1 89 ? 2.022 -15.071 8.152 1.00 94.00 89 ARG A C 1
ATOM 730 O O . ARG A 1 89 ? 2.283 -14.802 9.324 1.00 94.00 89 ARG A O 1
ATOM 737 N N . ARG A 1 90 ? 1.196 -14.349 7.402 1.00 94.12 90 ARG A N 1
ATOM 738 C CA . ARG A 1 90 ? 0.474 -13.161 7.866 1.00 94.12 90 ARG A CA 1
ATOM 739 C C . ARG A 1 90 ? -0.998 -13.244 7.447 1.00 94.12 90 ARG A C 1
ATOM 741 O O . ARG A 1 90 ? -1.296 -13.872 6.432 1.00 94.12 90 ARG A O 1
ATOM 748 N N . PRO A 1 91 ? -1.927 -12.619 8.190 1.00 94.69 91 PRO A N 1
ATOM 749 C CA . PRO A 1 91 ? -3.357 -12.712 7.893 1.00 94.69 91 PRO A CA 1
ATOM 750 C C . PRO A 1 91 ? -3.742 -12.134 6.520 1.00 94.69 91 PRO A C 1
ATOM 752 O O . PRO A 1 91 ? -4.721 -12.591 5.937 1.00 94.69 91 PRO A O 1
ATOM 755 N N . ASP A 1 92 ? -2.962 -11.206 5.955 1.00 94.12 92 ASP A N 1
ATOM 756 C CA . ASP A 1 92 ? -3.189 -10.642 4.613 1.00 94.12 92 ASP A CA 1
ATOM 757 C C . ASP A 1 92 ? -3.023 -11.670 3.482 1.00 94.12 92 ASP A C 1
ATOM 759 O O . ASP A 1 92 ? -3.561 -11.468 2.399 1.00 94.12 92 ASP A O 1
ATOM 763 N N . GLN A 1 93 ? -2.315 -12.778 3.726 1.00 94.00 93 GLN A N 1
ATOM 764 C CA . GLN A 1 93 ? -2.143 -13.863 2.750 1.00 94.00 93 GLN A CA 1
ATOM 765 C C . GLN A 1 93 ? -3.346 -14.820 2.700 1.00 94.00 93 GLN A C 1
ATOM 767 O O . GLN A 1 93 ? -3.514 -15.523 1.708 1.00 94.00 93 GLN A O 1
ATOM 772 N N . PHE A 1 94 ? -4.164 -14.854 3.758 1.00 94.56 94 PHE A N 1
ATOM 773 C CA . PHE A 1 94 ? -5.287 -15.791 3.915 1.00 94.56 94 PHE A CA 1
ATOM 774 C C . PHE A 1 94 ? -6.654 -15.094 3.967 1.00 94.56 94 PHE A C 1
ATOM 776 O O . PHE A 1 94 ? -7.682 -15.753 3.857 1.00 94.56 94 PHE A O 1
ATOM 783 N N . THR A 1 95 ? -6.683 -13.770 4.136 1.00 96.31 95 THR A N 1
ATOM 784 C CA . THR A 1 95 ? -7.920 -12.984 4.221 1.00 96.31 95 THR A CA 1
ATOM 785 C C . THR A 1 95 ? -8.200 -12.291 2.895 1.00 96.31 95 THR A C 1
ATOM 787 O O . THR A 1 95 ? -7.413 -11.455 2.452 1.00 96.31 95 THR A O 1
ATOM 790 N N . VAL A 1 96 ? -9.350 -12.581 2.287 1.00 95.50 96 VAL A N 1
ATOM 791 C CA . VAL A 1 96 ? -9.808 -11.908 1.063 1.00 95.50 96 VAL A CA 1
ATOM 792 C C . VAL A 1 96 ? -10.906 -10.904 1.403 1.00 95.50 96 VAL A C 1
ATOM 794 O O . VAL A 1 96 ? -11.830 -11.205 2.153 1.00 95.50 96 VAL A O 1
ATOM 797 N N . LEU A 1 97 ? -10.818 -9.698 0.834 1.00 96.94 97 LEU A N 1
ATOM 798 C CA . LEU A 1 97 ? -11.858 -8.682 0.973 1.00 96.94 97 LEU A CA 1
ATOM 799 C C . LEU A 1 97 ? -12.905 -8.832 -0.134 1.00 96.94 97 LEU A C 1
ATOM 801 O O . LEU A 1 97 ? -12.661 -8.452 -1.279 1.00 96.94 97 LEU A O 1
ATOM 805 N N . VAL A 1 98 ? -14.085 -9.323 0.233 1.00 95.56 98 VAL A N 1
ATOM 806 C CA . VAL A 1 98 ? -15.254 -9.406 -0.651 1.00 95.56 98 VAL A CA 1
ATOM 807 C C . VAL A 1 98 ? -16.075 -8.122 -0.528 1.00 95.56 98 VAL A C 1
ATOM 809 O O . VAL A 1 98 ? -16.294 -7.615 0.572 1.00 95.56 98 VAL A O 1
ATOM 812 N N . ARG A 1 99 ? -16.505 -7.559 -1.660 1.00 95.00 99 ARG A N 1
ATOM 813 C CA . ARG A 1 99 ? -17.312 -6.328 -1.725 1.00 95.00 99 ARG A CA 1
ATOM 814 C C . ARG A 1 99 ? -18.521 -6.544 -2.628 1.00 95.00 99 ARG A C 1
ATOM 816 O O . ARG A 1 99 ? -18.476 -7.405 -3.497 1.00 95.00 99 ARG A O 1
ATOM 823 N N . ASN A 1 100 ? -19.540 -5.700 -2.461 1.00 94.06 100 ASN A N 1
ATOM 824 C CA . ASN A 1 100 ? -20.770 -5.702 -3.263 1.00 94.06 100 ASN A CA 1
ATOM 825 C C . ASN A 1 100 ? -21.538 -7.032 -3.197 1.00 94.06 100 ASN A C 1
ATOM 827 O O . ASN A 1 100 ? -21.951 -7.564 -4.223 1.00 94.06 100 ASN A O 1
ATOM 831 N N . ILE A 1 101 ? -21.722 -7.558 -1.983 1.00 92.62 101 ILE A N 1
ATOM 832 C CA . ILE A 1 101 ? -22.601 -8.708 -1.751 1.00 92.62 101 ILE A CA 1
ATOM 833 C C . ILE A 1 101 ? -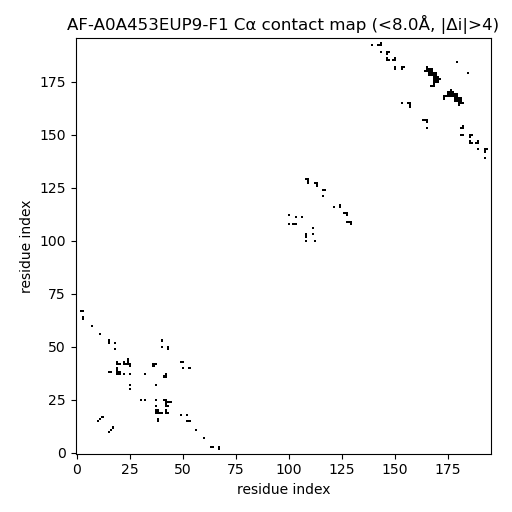24.044 -8.258 -2.040 1.00 92.62 101 ILE A C 1
ATOM 835 O O . ILE A 1 101 ? -24.442 -7.202 -1.531 1.00 92.62 101 ILE A O 1
ATOM 839 N N . PRO A 1 102 ? -24.804 -8.984 -2.882 1.00 92.50 102 PRO A N 1
ATOM 840 C CA . PRO A 1 102 ? -26.182 -8.623 -3.183 1.00 92.50 102 PRO A CA 1
ATOM 841 C C . PRO A 1 102 ? -27.045 -8.701 -1.913 1.00 92.50 102 PRO A C 1
ATOM 843 O O . PRO A 1 102 ? -26.829 -9.591 -1.092 1.00 92.50 102 PRO A O 1
ATOM 846 N N . PRO A 1 103 ? -27.999 -7.773 -1.725 1.00 90.62 103 PRO A N 1
ATOM 847 C CA . PRO A 1 103 ? -28.948 -7.874 -0.628 1.00 90.62 103 PRO A CA 1
ATOM 848 C C . PRO A 1 103 ? -29.922 -9.022 -0.899 1.00 90.62 103 PRO A C 1
ATOM 850 O O . PRO A 1 103 ? -30.495 -9.097 -1.987 1.00 90.62 103 PRO A O 1
ATOM 853 N N . ASP A 1 104 ? -30.119 -9.870 0.102 1.00 91.00 104 ASP A N 1
ATOM 854 C CA . ASP A 1 104 ? -31.107 -10.942 0.090 1.00 91.00 104 ASP A CA 1
ATOM 855 C C . ASP A 1 104 ? -32.240 -10.598 1.080 1.00 91.00 104 ASP A C 1
ATOM 857 O O . ASP A 1 104 ? -31.957 -10.028 2.142 1.00 91.00 104 ASP A O 1
ATOM 861 N N . PRO A 1 105 ? -33.521 -10.813 0.722 1.00 91.12 105 PRO A N 1
ATOM 862 C CA . PRO A 1 105 ? -34.641 -10.537 1.619 1.00 91.12 105 PRO A CA 1
ATOM 863 C C . PRO A 1 105 ? -34.798 -11.566 2.750 1.00 91.12 105 PRO A C 1
ATOM 865 O O . PRO A 1 105 ? -35.383 -11.221 3.777 1.00 91.12 105 PRO A O 1
ATOM 868 N N . ASP A 1 106 ? -34.301 -12.789 2.565 1.00 91.69 106 ASP A N 1
ATOM 869 C CA . ASP A 1 106 ? -34.538 -13.932 3.447 1.00 91.69 106 ASP A CA 1
ATOM 870 C C . ASP A 1 106 ? -33.314 -14.243 4.330 1.00 91.69 106 ASP A C 1
ATOM 872 O O . ASP A 1 106 ? -33.479 -14.668 5.475 1.00 91.69 106 ASP A O 1
ATOM 876 N N . GLU A 1 107 ? -32.095 -13.977 3.842 1.00 91.88 107 GLU A N 1
ATOM 877 C CA . GLU A 1 107 ? -30.833 -14.255 4.548 1.00 91.88 107 GLU A CA 1
ATOM 878 C C . GLU A 1 107 ? -30.064 -12.987 4.956 1.00 91.88 107 GLU A C 1
ATOM 880 O O . GLU A 1 107 ? -29.995 -11.985 4.236 1.00 91.88 107 GLU A O 1
ATOM 885 N N . SER A 1 108 ? -29.397 -13.029 6.115 1.00 93.25 108 SER A N 1
ATOM 886 C CA . SER A 1 108 ? -28.439 -11.982 6.475 1.00 93.25 108 SER A CA 1
ATOM 887 C C . SER A 1 108 ? -27.174 -12.058 5.607 1.00 93.25 108 SER A C 1
ATOM 889 O O . SER A 1 108 ? -26.785 -13.115 5.118 1.00 93.25 108 SER A O 1
ATOM 891 N N . ILE A 1 109 ? -26.449 -10.939 5.467 1.00 92.44 109 ILE A N 1
ATOM 892 C CA . ILE A 1 109 ? -25.198 -10.884 4.678 1.00 92.44 109 ILE A CA 1
ATOM 893 C C . ILE A 1 109 ? -24.164 -11.923 5.158 1.00 92.44 109 ILE A C 1
ATOM 895 O O . ILE A 1 109 ? -23.376 -12.419 4.353 1.00 92.44 109 ILE A O 1
ATOM 899 N N . GLY A 1 110 ? -24.142 -12.224 6.461 1.00 93.75 110 GLY A N 1
ATOM 900 C CA . GLY A 1 110 ? -23.238 -13.223 7.034 1.00 93.75 110 GLY A CA 1
ATOM 901 C C . GLY A 1 110 ? -23.608 -14.647 6.626 1.00 93.75 110 GLY A C 1
ATOM 902 O O . GLY A 1 110 ? -22.751 -15.376 6.135 1.00 93.75 110 GLY A O 1
ATOM 903 N N . GLU A 1 111 ? -24.886 -15.008 6.756 1.00 94.25 111 GLU A N 1
ATOM 904 C CA . GLU A 1 111 ? -25.406 -16.326 6.361 1.00 94.25 111 GLU A CA 1
ATOM 905 C C . GLU A 1 111 ? -25.244 -16.559 4.858 1.00 94.25 111 GLU A C 1
ATOM 907 O O . GLU A 1 111 ? -24.718 -17.592 4.452 1.00 94.25 111 GLU A O 1
ATOM 912 N N . LEU A 1 112 ? -25.572 -15.555 4.041 1.00 94.12 112 LEU A N 1
ATOM 913 C CA . LEU A 1 112 ? -25.407 -15.619 2.592 1.00 94.12 112 LEU A CA 1
ATOM 914 C C . LEU A 1 112 ? -23.943 -15.850 2.194 1.00 94.12 112 LEU A C 1
ATOM 916 O O . LEU A 1 112 ? -23.641 -16.661 1.314 1.00 94.12 112 LEU A O 1
ATOM 920 N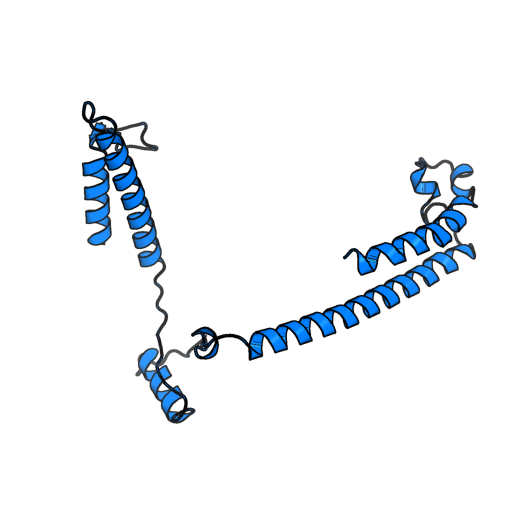 N . ALA A 1 113 ? -23.011 -15.134 2.834 1.00 94.50 113 ALA A N 1
ATOM 921 C CA . ALA A 1 113 ? -21.585 -15.314 2.584 1.00 94.50 113 ALA A CA 1
ATOM 922 C C . ALA A 1 113 ? -21.124 -16.714 3.011 1.00 94.50 113 ALA A C 1
ATOM 924 O O . ALA A 1 113 ? -20.427 -17.389 2.254 1.00 94.50 113 ALA A O 1
ATOM 925 N N . GLU A 1 114 ? -21.524 -17.162 4.197 1.00 94.75 114 GLU A N 1
ATOM 926 C CA . GLU A 1 114 ? -21.195 -18.487 4.709 1.00 94.75 114 GLU A CA 1
ATOM 927 C C . GLU A 1 114 ? -21.709 -19.600 3.793 1.00 94.75 114 GLU A C 1
ATOM 929 O O . GLU A 1 114 ? -20.921 -20.440 3.359 1.00 94.75 114 GLU A O 1
ATOM 934 N N . HIS A 1 115 ? -22.988 -19.563 3.418 1.00 94.62 115 HIS A N 1
ATOM 935 C CA . HIS A 1 115 ? -23.586 -20.519 2.494 1.00 94.62 115 HIS A CA 1
ATOM 936 C C . HIS A 1 115 ? -22.851 -20.532 1.146 1.00 94.62 115 HIS A C 1
ATOM 938 O O . HIS A 1 115 ? -22.447 -21.594 0.667 1.00 94.62 115 HIS A O 1
ATOM 944 N N . PHE A 1 116 ? -22.575 -19.359 0.564 1.00 94.88 116 PHE A N 1
ATOM 945 C CA . PHE A 1 116 ? -21.835 -19.256 -0.694 1.00 94.88 116 PHE A CA 1
ATOM 946 C C . PHE A 1 116 ? -20.441 -19.895 -0.609 1.00 94.88 116 PHE A C 1
ATOM 948 O O . PHE A 1 116 ? -20.052 -20.652 -1.504 1.00 94.88 116 PHE A O 1
ATOM 955 N N . PHE A 1 117 ? -19.672 -19.606 0.444 1.00 96.38 117 PHE A N 1
ATOM 956 C CA . PHE A 1 117 ? -18.311 -20.126 0.575 1.00 96.38 117 PHE A CA 1
ATOM 957 C C . PHE A 1 117 ? -18.267 -21.608 0.946 1.00 96.38 117 PHE A C 1
ATOM 959 O O . PHE A 1 117 ? -17.385 -22.309 0.456 1.00 96.38 117 PHE A O 1
ATOM 966 N N . LEU A 1 118 ? -19.218 -22.108 1.735 1.00 96.12 118 LEU A N 1
ATOM 967 C CA . LEU A 1 118 ? -19.319 -23.535 2.044 1.00 96.12 118 LEU A CA 1
ATOM 968 C C . LEU A 1 118 ? -19.678 -24.365 0.808 1.00 96.12 118 LEU A C 1
ATOM 970 O O . LEU A 1 118 ? -19.121 -25.443 0.619 1.00 96.12 118 LEU A O 1
ATOM 974 N N . VAL A 1 119 ? -20.560 -23.859 -0.059 1.00 97.44 119 VAL A N 1
ATOM 975 C CA . VAL A 1 119 ? -20.949 -24.561 -1.292 1.00 97.44 119 VAL A CA 1
ATOM 976 C C . VAL A 1 119 ? -19.831 -24.531 -2.338 1.00 97.44 119 VAL A C 1
ATOM 978 O O . VAL A 1 119 ? -19.547 -25.552 -2.961 1.00 97.44 119 VAL A O 1
ATOM 981 N N . ASN A 1 120 ? -19.179 -23.381 -2.544 1.00 96.88 120 ASN A N 1
ATOM 982 C CA . ASN A 1 120 ? -18.192 -23.221 -3.622 1.00 96.88 120 ASN A CA 1
ATOM 983 C C . ASN A 1 120 ? -16.755 -23.584 -3.212 1.00 96.88 120 ASN A C 1
ATOM 985 O O . ASN A 1 120 ? -15.951 -23.980 -4.057 1.00 96.88 120 ASN A O 1
ATOM 989 N N . HIS A 1 121 ? -16.407 -23.431 -1.933 1.00 96.06 121 HIS A N 1
ATOM 990 C CA . HIS A 1 121 ? -15.047 -23.597 -1.412 1.00 96.06 121 HIS A CA 1
ATOM 991 C C . HIS A 1 121 ? -15.009 -24.360 -0.068 1.00 96.06 121 HIS A C 1
ATOM 993 O O . HIS A 1 121 ? -14.379 -23.878 0.880 1.00 96.06 121 HIS A O 1
ATOM 999 N N . PRO A 1 122 ? -15.611 -25.564 0.025 1.00 94.75 122 PRO A N 1
ATOM 1000 C CA . PRO A 1 122 ? -15.783 -26.287 1.291 1.00 94.75 122 PRO A CA 1
ATOM 1001 C C . PRO A 1 122 ? -14.462 -26.575 2.014 1.00 94.75 122 PRO A C 1
ATOM 1003 O O . PRO A 1 122 ? -14.367 -26.389 3.222 1.00 94.75 122 PRO A O 1
ATOM 1006 N N . ASP A 1 123 ? -13.419 -26.965 1.276 1.00 95.56 123 ASP A N 1
ATOM 1007 C CA . ASP A 1 123 ? -12.139 -27.382 1.870 1.00 95.56 123 ASP A CA 1
ATOM 1008 C C . ASP A 1 123 ? -11.230 -26.209 2.284 1.00 95.56 123 ASP A C 1
ATOM 1010 O O . ASP A 1 123 ? -10.224 -26.410 2.964 1.00 95.56 123 ASP A O 1
ATOM 1014 N N . HIS A 1 124 ? -11.540 -24.984 1.842 1.00 95.12 124 HIS A N 1
ATOM 1015 C CA . HIS A 1 124 ? -10.677 -23.806 2.024 1.00 95.12 124 HIS A CA 1
ATOM 1016 C C . HIS A 1 124 ? -11.325 -22.706 2.866 1.00 95.12 124 HIS A C 1
ATOM 1018 O O . HIS A 1 124 ? -10.629 -21.810 3.350 1.00 95.12 124 HIS A O 1
ATOM 1024 N N . TYR A 1 125 ? -12.646 -22.743 3.022 1.00 95.94 125 TYR A N 1
ATOM 1025 C CA . TYR A 1 125 ? -13.362 -21.793 3.850 1.00 95.94 125 TYR A CA 1
ATOM 1026 C C . TYR A 1 125 ? -13.056 -22.038 5.331 1.00 95.94 125 TYR A C 1
ATOM 1028 O O . TYR A 1 125 ? -13.197 -23.148 5.838 1.00 95.94 125 TYR A O 1
ATOM 1036 N N . LEU A 1 126 ? -12.629 -20.981 6.025 1.00 95.44 126 LEU A N 1
ATOM 1037 C CA . LEU A 1 126 ? -12.336 -21.027 7.458 1.00 95.44 126 LEU A CA 1
ATOM 1038 C C . LEU A 1 126 ? -13.369 -20.239 8.262 1.00 95.44 126 LEU A C 1
ATOM 1040 O O . LEU A 1 126 ? -13.976 -20.757 9.190 1.00 95.44 126 LEU A O 1
ATOM 1044 N N . THR A 1 127 ? -13.512 -18.953 7.949 1.00 95.44 127 THR A N 1
ATOM 1045 C CA . THR A 1 127 ? -14.408 -18.033 8.649 1.00 95.44 127 THR A CA 1
ATOM 1046 C C . THR A 1 127 ? -14.597 -16.768 7.817 1.00 95.44 127 THR A C 1
ATOM 1048 O O . THR A 1 127 ? -13.802 -16.482 6.916 1.00 95.44 127 THR A O 1
ATOM 1051 N N . HIS A 1 128 ? -15.620 -15.987 8.145 1.00 95.69 128 HIS A N 1
ATOM 1052 C CA . HIS A 1 128 ? -15.851 -14.668 7.580 1.00 95.69 128 HIS A CA 1
ATOM 1053 C C . HIS A 1 128 ? -16.106 -13.647 8.696 1.00 95.69 128 HIS A C 1
ATOM 1055 O O . HIS A 1 128 ? -16.541 -13.981 9.794 1.00 95.69 128 HIS A O 1
ATOM 1061 N N . GLN A 1 129 ? -15.851 -12.373 8.399 1.00 95.88 129 GLN A N 1
ATOM 1062 C CA . GLN A 1 129 ? -16.174 -11.259 9.284 1.00 95.88 129 GLN A CA 1
ATOM 1063 C C . GLN A 1 129 ? -16.968 -10.228 8.490 1.00 95.88 129 GLN A C 1
ATOM 1065 O O . GLN A 1 129 ? -16.441 -9.602 7.567 1.00 95.88 129 GLN A O 1
ATOM 1070 N N . VAL A 1 130 ? -18.230 -10.029 8.868 1.00 95.38 130 VAL A N 1
ATOM 1071 C CA . VAL A 1 130 ? -19.073 -8.997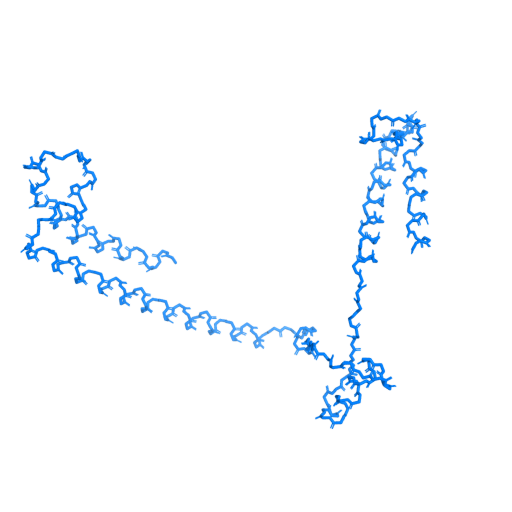 8.258 1.00 95.38 130 VAL A CA 1
ATOM 1072 C C . VAL A 1 130 ? -18.578 -7.617 8.692 1.00 95.38 130 VAL A C 1
ATOM 1074 O O . VAL A 1 130 ? -18.314 -7.369 9.874 1.00 95.38 130 VAL A O 1
ATOM 1077 N N . VAL A 1 131 ? -18.436 -6.716 7.718 1.00 95.19 131 VAL A N 1
ATOM 1078 C CA . VAL A 1 131 ? -18.019 -5.329 7.940 1.00 95.19 131 VAL A CA 1
ATOM 1079 C C . VAL A 1 131 ? -19.256 -4.449 8.065 1.00 95.19 131 VAL A C 1
ATOM 1081 O O . VAL A 1 131 ? -20.006 -4.273 7.108 1.00 95.19 131 VAL A O 1
ATOM 1084 N N . TYR A 1 132 ? -19.436 -3.853 9.240 1.00 91.25 132 TYR A N 1
ATOM 1085 C CA . TYR A 1 132 ? -20.533 -2.931 9.528 1.00 91.25 132 TYR A CA 1
ATOM 1086 C C . TYR A 1 132 ? -20.086 -1.471 9.422 1.00 91.25 132 TYR A C 1
ATOM 1088 O O . TYR A 1 132 ? -18.902 -1.148 9.557 1.00 91.25 132 TYR A O 1
ATOM 1096 N N . ASN A 1 133 ? -21.044 -0.557 9.233 1.00 93.94 133 ASN A N 1
ATOM 1097 C CA . ASN A 1 133 ? -20.780 0.879 9.295 1.00 93.94 133 ASN A CA 1
ATOM 1098 C C . ASN A 1 133 ? -20.480 1.311 10.740 1.00 93.94 133 ASN A C 1
ATOM 1100 O O . ASN A 1 133 ? -21.349 1.777 11.474 1.00 93.94 133 ASN A O 1
ATOM 1104 N N . ALA A 1 134 ? -19.217 1.185 11.130 1.00 94.12 134 ALA A N 1
ATOM 1105 C CA . ALA A 1 134 ? -18.727 1.573 12.443 1.00 94.12 134 ALA A CA 1
ATOM 1106 C C . ALA A 1 134 ? -18.258 3.038 12.499 1.00 94.12 134 ALA A C 1
ATOM 1108 O O . ALA A 1 134 ? -17.524 3.393 13.411 1.00 94.12 134 ALA A O 1
ATOM 1109 N N . ASN A 1 135 ? -18.643 3.916 11.562 1.00 96.06 135 ASN A N 1
ATOM 1110 C CA . ASN A 1 135 ? -18.123 5.293 11.527 1.00 96.06 135 ASN A CA 1
ATOM 1111 C C . ASN A 1 135 ? -18.490 6.103 12.782 1.00 96.06 135 ASN A C 1
ATOM 1113 O O . ASN A 1 135 ? -17.636 6.794 13.342 1.00 96.06 135 ASN A O 1
ATOM 1117 N N . LYS A 1 136 ? -19.742 5.995 13.256 1.00 95.06 136 LYS A N 1
ATOM 1118 C CA . LYS A 1 136 ? -20.188 6.647 14.502 1.00 95.06 136 LYS A CA 1
ATOM 1119 C C . LYS A 1 136 ? -19.417 6.098 15.704 1.00 95.06 136 LYS A C 1
ATOM 1121 O O . LYS A 1 136 ? -18.857 6.872 16.475 1.00 95.06 136 LYS A O 1
ATOM 1126 N N . LEU A 1 137 ? -19.317 4.772 15.804 1.00 95.12 137 LEU A N 1
ATOM 1127 C CA . LEU A 1 137 ? -18.586 4.095 16.874 1.00 95.12 137 LEU A CA 1
ATOM 1128 C C . LEU A 1 137 ? -17.094 4.462 16.867 1.00 95.12 137 LEU A C 1
ATOM 1130 O O . LEU A 1 137 ? -16.532 4.818 17.895 1.00 95.12 137 LEU A O 1
ATOM 1134 N N . ALA A 1 138 ? -16.449 4.452 15.702 1.00 96.25 138 ALA A N 1
ATOM 1135 C CA . ALA A 1 138 ? -15.047 4.819 15.544 1.00 96.25 138 ALA A CA 1
ATOM 1136 C C . ALA A 1 138 ? -14.785 6.272 15.968 1.00 96.25 138 ALA A C 1
ATOM 1138 O O . ALA A 1 138 ? -13.741 6.559 16.559 1.00 96.25 138 ALA A O 1
ATOM 1139 N N . LYS A 1 139 ? -15.734 7.183 15.710 1.00 96.31 139 LYS A N 1
ATOM 1140 C CA . LYS A 1 139 ? -15.671 8.565 16.197 1.00 96.31 139 LYS A CA 1
ATOM 1141 C C . LYS A 1 139 ? -15.726 8.618 17.727 1.00 96.31 139 LYS A C 1
ATOM 1143 O O . LYS A 1 139 ? -14.836 9.231 18.312 1.00 96.31 139 LYS A O 1
ATOM 1148 N N . LEU A 1 140 ? -16.676 7.923 18.359 1.00 96.50 140 LEU A N 1
ATOM 1149 C CA . LEU A 1 140 ? -16.782 7.839 19.824 1.00 96.50 140 LEU A CA 1
ATOM 1150 C C . LEU A 1 140 ? -15.515 7.243 20.454 1.00 96.50 140 LEU A C 1
ATOM 1152 O O . LEU A 1 140 ? -14.939 7.829 21.366 1.00 96.50 140 LEU A O 1
ATOM 1156 N N . VAL A 1 141 ? -14.984 6.144 19.906 1.00 96.88 141 VAL A N 1
ATOM 1157 C CA . VAL A 1 141 ? -13.728 5.535 20.385 1.00 96.88 141 VAL A CA 1
ATOM 1158 C C . VAL A 1 141 ? -12.549 6.504 20.260 1.00 96.88 141 VAL A C 1
ATOM 1160 O O . VAL A 1 141 ? -11.695 6.570 21.148 1.00 96.88 141 VAL A O 1
ATOM 1163 N N . LYS A 1 142 ? -12.475 7.273 19.169 1.00 96.88 142 LYS A N 1
ATOM 1164 C CA . LYS A 1 142 ? -11.427 8.285 18.981 1.00 96.88 142 LYS A CA 1
ATOM 1165 C C . LYS A 1 142 ? -11.560 9.430 19.987 1.00 96.88 142 LYS A C 1
ATOM 1167 O O . LYS A 1 142 ? -10.544 9.882 20.516 1.00 96.88 142 LYS A O 1
ATOM 1172 N N . GLU A 1 143 ? -12.780 9.888 20.254 1.00 95.94 143 GLU A N 1
ATOM 1173 C CA . GLU A 1 143 ? -13.068 10.912 21.262 1.00 95.94 143 GLU A CA 1
ATOM 1174 C C . GLU A 1 143 ? -12.719 10.421 22.669 1.00 95.94 143 GLU A C 1
ATOM 1176 O O . GLU A 1 143 ? -11.974 11.107 23.369 1.00 95.94 143 GLU A O 1
ATOM 1181 N N . LYS A 1 144 ? -13.110 9.194 23.031 1.00 96.12 144 LYS A N 1
ATOM 1182 C CA . LYS A 1 144 ? -12.723 8.544 24.290 1.00 96.12 144 LYS A CA 1
ATOM 1183 C C . LYS A 1 144 ? -11.207 8.496 24.461 1.00 96.12 144 LYS A C 1
ATOM 1185 O O . LYS A 1 144 ? -10.692 8.942 25.478 1.00 96.12 144 LYS A O 1
ATOM 1190 N N . LYS A 1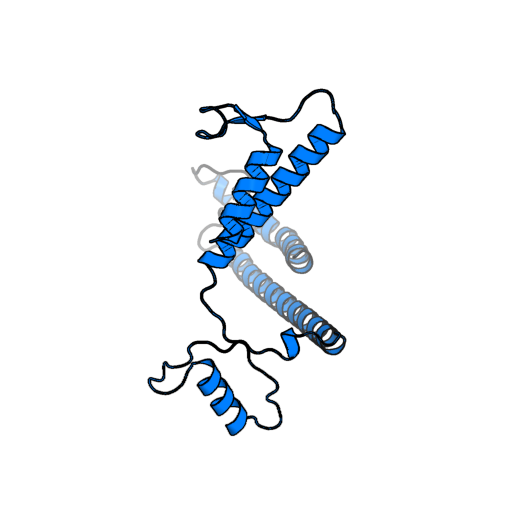 145 ? -10.469 8.020 23.449 1.00 97.19 145 LYS A N 1
ATOM 1191 C CA . LYS A 1 145 ? -8.992 7.985 23.483 1.00 97.19 145 LYS A CA 1
ATOM 1192 C C . LYS A 1 145 ? -8.388 9.375 23.682 1.00 97.19 145 LYS A C 1
ATOM 1194 O O . LYS A 1 145 ? -7.419 9.529 24.415 1.00 97.19 145 LYS A O 1
ATOM 1199 N N . LYS A 1 146 ? -8.960 10.398 23.042 1.00 96.12 146 LYS A N 1
ATOM 1200 C CA . LYS A 1 146 ? -8.522 11.785 23.226 1.00 96.12 146 LYS A CA 1
ATOM 1201 C C . LYS A 1 146 ? -8.775 12.262 24.658 1.00 96.12 146 LYS A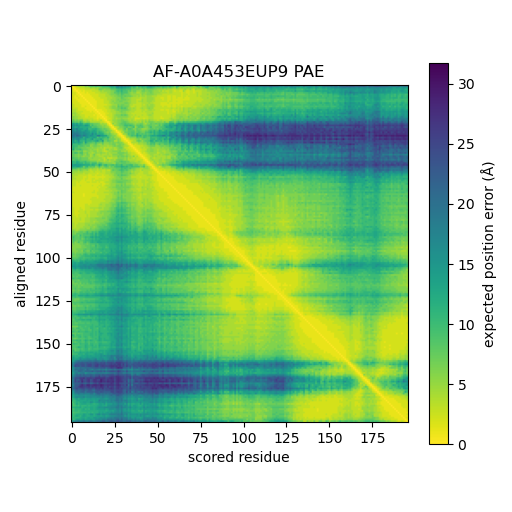 C 1
ATOM 1203 O O . LYS A 1 146 ? -7.894 12.904 25.219 1.00 96.12 146 LYS A O 1
ATOM 1208 N N . MET A 1 147 ? -9.944 11.971 25.230 1.00 94.00 147 MET A N 1
ATOM 1209 C CA . MET A 1 147 ? -10.264 12.330 26.616 1.00 94.00 147 MET A CA 1
ATOM 1210 C C . MET A 1 147 ? -9.374 11.589 27.614 1.00 94.00 147 MET A C 1
ATOM 1212 O O . MET A 1 147 ? -8.880 12.216 28.543 1.00 94.00 147 MET A O 1
ATOM 1216 N N . GLN A 1 148 ? -9.070 10.313 27.367 1.00 96.25 148 GLN A N 1
ATOM 1217 C CA . GLN A 1 148 ? -8.116 9.549 28.171 1.00 96.25 148 GLN A CA 1
ATOM 1218 C C . GLN A 1 148 ? -6.729 10.205 28.173 1.00 96.25 148 GLN A C 1
ATOM 1220 O O . GLN A 1 148 ? -6.169 10.450 29.232 1.00 96.25 148 GLN A O 1
ATOM 1225 N N . ASN A 1 149 ? -6.211 10.600 27.006 1.00 96.62 149 ASN A N 1
ATOM 1226 C CA . ASN A 1 149 ? -4.919 11.292 26.934 1.00 96.62 149 ASN A CA 1
ATOM 1227 C C . ASN A 1 149 ? -4.914 12.621 27.716 1.00 96.62 149 ASN A C 1
ATOM 1229 O O . ASN A 1 149 ? -3.891 13.006 28.284 1.00 96.62 149 ASN A O 1
ATOM 1233 N N . TRP A 1 150 ? -6.037 13.350 27.731 1.00 94.44 150 TRP A N 1
ATOM 1234 C CA . TRP A 1 150 ? -6.176 14.565 28.538 1.00 94.44 150 TRP A CA 1
ATOM 1235 C C . TRP A 1 150 ? -6.240 14.260 30.031 1.00 94.44 150 TRP A C 1
ATOM 1237 O O . TRP A 1 150 ? -5.598 14.962 30.812 1.00 94.44 150 TRP A O 1
ATOM 1247 N N . LEU A 1 151 ? -6.967 13.212 30.419 1.00 94.94 151 LEU A N 1
ATOM 1248 C CA . LEU A 1 151 ? -7.024 12.732 31.795 1.00 94.94 151 LEU A CA 1
ATOM 1249 C C . LEU A 1 151 ? -5.616 12.402 32.302 1.00 94.94 151 LEU A C 1
ATOM 1251 O O . LEU A 1 151 ? -5.195 12.964 33.314 1.00 94.94 151 LEU A O 1
ATOM 1255 N N . ASP A 1 152 ? -4.864 11.602 31.543 1.00 96.12 152 ASP A N 1
ATOM 1256 C CA . ASP A 1 152 ? -3.485 11.226 31.861 1.00 96.12 152 ASP A CA 1
ATOM 1257 C C . ASP A 1 152 ? -2.592 12.478 31.983 1.00 96.12 152 ASP A C 1
ATOM 1259 O O . ASP A 1 152 ? -1.828 12.628 32.938 1.00 96.12 152 ASP A O 1
ATOM 1263 N N . TYR A 1 153 ? -2.725 13.444 31.063 1.00 94.19 153 TYR A N 1
ATOM 1264 C CA . TYR A 1 153 ? -1.995 14.716 31.127 1.00 94.19 153 TYR A CA 1
ATOM 1265 C C . TYR A 1 153 ? -2.288 15.502 32.416 1.00 94.19 153 TYR A C 1
ATOM 1267 O O . TYR A 1 153 ? -1.363 16.017 33.053 1.00 94.19 153 TYR A O 1
ATOM 1275 N N . TYR A 1 154 ? -3.559 15.625 32.807 1.00 92.75 154 TYR A N 1
ATOM 1276 C CA . TYR A 1 154 ? -3.941 16.374 34.003 1.00 92.75 154 TYR A CA 1
ATOM 1277 C C . TYR A 1 154 ? -3.542 15.654 35.292 1.00 92.75 154 TYR A C 1
ATOM 1279 O O . TYR A 1 154 ? -3.092 16.321 36.226 1.00 92.75 154 TYR A O 1
ATOM 1287 N N . GLN A 1 155 ? -3.624 14.324 35.326 1.00 93.06 155 GLN A N 1
ATOM 1288 C CA . GLN A 1 155 ? -3.129 13.516 36.441 1.00 93.06 155 GLN A CA 1
ATOM 1289 C C . GLN A 1 155 ? -1.620 13.702 36.624 1.00 93.06 155 GLN A C 1
ATOM 1291 O O . GLN A 1 155 ? -1.189 14.138 37.690 1.00 93.06 155 GLN A O 1
ATOM 1296 N N . LEU A 1 156 ? -0.825 13.538 35.560 1.00 94.50 156 LEU A N 1
ATOM 1297 C CA . LEU A 1 156 ? 0.627 13.761 35.600 1.00 94.50 156 LEU A CA 1
ATOM 1298 C C . LEU A 1 156 ? 0.992 15.192 36.020 1.00 94.50 156 LEU A C 1
ATOM 1300 O O . LEU A 1 156 ? 1.979 15.426 36.719 1.00 94.50 156 LEU A O 1
ATOM 1304 N N . LYS A 1 157 ? 0.205 16.185 35.592 1.00 91.62 157 LYS A N 1
ATOM 1305 C CA . LYS A 1 157 ? 0.403 17.584 35.988 1.00 91.62 157 LYS A CA 1
ATOM 1306 C C . LYS A 1 157 ? 0.152 17.801 37.482 1.00 91.62 157 LYS A C 1
ATOM 1308 O O . LYS A 1 157 ? 0.864 18.600 38.089 1.00 91.62 157 LYS A O 1
ATOM 1313 N N . TYR A 1 158 ? -0.835 17.115 38.054 1.00 91.00 158 TYR A N 1
ATOM 1314 C CA . TYR A 1 158 ? -1.133 17.163 39.482 1.00 91.00 158 TYR A CA 1
ATOM 1315 C C . TYR A 1 158 ? -0.083 16.416 40.313 1.00 91.00 158 TYR A C 1
ATOM 1317 O O . TYR A 1 158 ? 0.402 16.959 41.299 1.00 91.00 158 TYR A O 1
ATOM 1325 N N . GLU A 1 159 ? 0.349 15.231 39.877 1.00 91.50 159 GLU A N 1
ATOM 1326 C CA . GLU A 1 159 ? 1.407 14.461 40.548 1.00 91.50 159 GLU A CA 1
ATOM 1327 C C . GLU A 1 159 ? 2.723 15.241 40.646 1.00 91.50 159 GLU A C 1
ATOM 1329 O O . GLU A 1 159 ? 3.396 15.216 41.674 1.00 91.50 159 GLU A O 1
ATOM 1334 N N . ARG A 1 160 ? 3.071 16.002 39.601 1.00 90.50 160 ARG A N 1
ATOM 1335 C CA . ARG A 1 160 ? 4.256 16.876 39.606 1.00 90.50 160 ARG A CA 1
ATOM 1336 C C . ARG A 1 160 ? 4.137 18.064 40.556 1.00 90.50 160 ARG A C 1
ATOM 1338 O O . ARG A 1 160 ? 5.158 18.602 40.977 1.00 90.50 160 ARG A O 1
ATOM 1345 N N . ASN A 1 161 ? 2.923 18.532 40.840 1.00 88.25 161 ASN A N 1
ATOM 1346 C CA . ASN A 1 161 ? 2.691 19.663 41.728 1.00 88.25 161 ASN A CA 1
ATOM 1347 C C . ASN A 1 161 ? 1.375 19.497 42.497 1.00 88.25 161 ASN A C 1
ATOM 1349 O O . ASN A 1 161 ? 0.336 20.052 42.131 1.00 88.25 161 ASN A O 1
ATOM 1353 N N . THR A 1 162 ? 1.459 18.782 43.616 1.00 86.56 162 THR A N 1
ATOM 1354 C CA . THR A 1 162 ? 0.318 18.443 44.478 1.00 86.56 162 THR A CA 1
ATOM 1355 C C . THR A 1 162 ? -0.340 19.658 45.133 1.00 86.56 162 THR A C 1
ATOM 1357 O O . THR A 1 162 ? -1.479 19.568 45.588 1.00 86.56 162 THR A O 1
ATOM 1360 N N . SER A 1 163 ? 0.331 20.817 45.145 1.00 83.06 163 SER A N 1
ATOM 1361 C CA . SER A 1 163 ? -0.190 22.041 45.765 1.00 83.06 163 SER A CA 1
ATOM 1362 C C . SER A 1 163 ? -1.358 22.680 45.003 1.00 83.06 163 SER A C 1
ATOM 1364 O O . SER A 1 163 ? -2.113 23.455 45.590 1.00 83.06 163 SER A O 1
ATOM 1366 N N . LYS A 1 164 ? -1.529 22.392 43.701 1.00 81.38 164 LYS A N 1
ATOM 1367 C CA . LYS A 1 164 ? -2.576 23.007 42.866 1.00 81.38 164 LYS A CA 1
ATOM 1368 C C . LYS A 1 164 ? -3.245 21.981 41.958 1.00 81.38 164 LYS A C 1
ATOM 1370 O O . LYS A 1 164 ? -2.618 21.455 41.041 1.00 81.38 164 LYS A O 1
ATOM 1375 N N . ARG A 1 165 ? -4.551 21.768 42.151 1.00 85.75 165 ARG A N 1
ATOM 1376 C CA . ARG A 1 165 ? -5.350 20.898 41.277 1.00 85.75 165 ARG A CA 1
ATOM 1377 C C . ARG A 1 165 ? -5.583 21.577 39.914 1.00 85.75 165 ARG A C 1
ATOM 1379 O O . ARG A 1 165 ? -5.910 22.770 39.877 1.00 85.75 165 ARG A O 1
ATOM 1386 N N . PRO A 1 166 ? -5.359 20.882 38.784 1.00 87.94 166 PRO A N 1
ATOM 1387 C CA . PRO A 1 166 ? -5.565 21.458 37.462 1.00 87.94 166 PRO A CA 1
ATOM 1388 C C . PRO A 1 166 ? -7.053 21.732 37.218 1.00 87.94 166 PRO A C 1
ATOM 1390 O O . PRO A 1 166 ? -7.903 20.884 37.465 1.00 87.94 166 PRO A O 1
ATOM 1393 N N . THR A 1 167 ? -7.362 22.918 36.696 1.00 87.81 167 THR A N 1
ATOM 1394 C CA . THR A 1 167 ? -8.734 23.328 36.369 1.00 87.81 167 THR A CA 1
ATOM 1395 C C . THR A 1 167 ? -8.863 23.639 34.884 1.00 87.81 167 THR A C 1
ATOM 1397 O O . THR A 1 167 ? -7.927 24.145 34.258 1.00 87.81 167 THR A O 1
ATOM 1400 N N . VAL A 1 168 ? -10.033 23.342 34.327 1.00 86.56 168 VAL A N 1
ATOM 1401 C CA . VAL A 1 168 ? -10.433 23.672 32.953 1.00 86.56 168 VAL A CA 1
ATOM 1402 C C . VAL A 1 168 ? -11.701 24.510 32.984 1.00 86.56 168 VAL A C 1
ATOM 1404 O O . VAL A 1 168 ? -12.443 24.503 33.965 1.00 86.56 168 VAL A O 1
ATOM 1407 N N . LYS A 1 169 ? -11.941 25.275 31.922 1.00 85.12 169 LYS A N 1
ATOM 1408 C CA . LYS A 1 169 ? -13.211 25.977 31.734 1.00 85.12 169 LYS A CA 1
ATOM 1409 C C . LYS A 1 169 ? -14.077 25.201 30.751 1.00 85.12 169 LYS A C 1
ATOM 1411 O O . LYS A 1 169 ? -13.564 24.711 29.751 1.00 85.12 169 LYS A O 1
ATOM 1416 N N . THR A 1 170 ? -15.372 25.132 31.030 1.00 79.19 170 THR A N 1
ATOM 1417 C CA . THR A 1 170 ? -16.350 24.319 30.283 1.00 79.19 170 THR A CA 1
ATOM 1418 C C . THR A 1 170 ? -16.803 24.910 28.944 1.00 79.19 170 THR A C 1
ATOM 1420 O O . THR A 1 170 ? -17.407 24.208 28.141 1.00 79.19 170 THR A O 1
ATOM 1423 N N . GLY A 1 171 ? -16.559 26.194 28.683 1.00 72.56 171 GLY A N 1
ATOM 1424 C CA . GLY A 1 171 ? -17.060 26.885 27.493 1.00 72.56 171 GLY A CA 1
ATOM 1425 C C . GLY A 1 171 ? -16.118 26.863 26.287 1.00 72.56 171 GLY A C 1
ATOM 1426 O O . GLY A 1 171 ? -15.084 26.194 26.258 1.00 72.56 171 GLY A O 1
ATOM 1427 N N . PHE A 1 172 ? -16.488 27.639 25.264 1.00 59.56 172 PHE A N 1
ATOM 1428 C CA . PHE A 1 172 ? -15.840 27.643 23.950 1.00 59.56 172 PHE A CA 1
ATOM 1429 C C . PHE A 1 172 ? -14.317 27.859 24.036 1.00 59.56 172 PHE A C 1
ATOM 1431 O O . PHE A 1 172 ? -13.848 28.800 24.686 1.00 59.56 172 PHE A O 1
ATOM 1438 N N . LEU A 1 173 ? -13.560 26.962 23.387 1.00 60.06 173 LEU A N 1
ATOM 1439 C CA . LEU A 1 173 ? -12.087 26.924 23.343 1.00 60.06 173 LEU A CA 1
ATOM 1440 C C . LEU A 1 173 ? -11.384 26.887 24.719 1.00 60.06 173 LEU A C 1
ATOM 1442 O O . LEU A 1 173 ? -10.189 27.158 24.805 1.00 60.06 173 LEU A O 1
ATOM 1446 N N . GLY A 1 174 ? -12.097 26.562 25.804 1.00 66.06 174 GLY A N 1
ATOM 1447 C CA . GLY A 1 174 ? -11.549 26.621 27.163 1.00 66.06 174 GLY A CA 1
ATOM 1448 C C . GLY A 1 174 ? -11.337 28.051 27.684 1.00 66.06 174 GLY A C 1
ATOM 1449 O O . GLY A 1 174 ? -10.659 28.251 28.693 1.00 66.06 174 GLY A O 1
ATOM 1450 N N . CYS A 1 175 ? -11.909 29.061 27.020 1.00 69.56 175 CYS A N 1
ATOM 1451 C CA . CYS A 1 175 ? -11.749 30.472 27.386 1.00 69.56 175 CYS A CA 1
ATOM 1452 C C . CYS A 1 175 ? -12.918 31.003 28.234 1.00 69.56 175 CYS A C 1
ATOM 1454 O O . CYS A 1 175 ? -12.710 31.808 29.152 1.00 69.56 175 CYS A O 1
ATOM 1456 N N . PHE A 1 176 ? -14.130 30.512 27.977 1.00 73.06 176 PHE A N 1
ATOM 1457 C CA . PHE A 1 176 ? -15.380 30.960 28.601 1.00 73.06 176 PHE A CA 1
ATOM 1458 C C . PHE A 1 176 ? -15.968 29.874 29.519 1.00 73.06 176 PHE A C 1
ATOM 1460 O O . PHE A 1 176 ? -15.593 28.715 29.401 1.00 73.06 176 PHE A O 1
ATOM 1467 N N . GLY A 1 177 ? -16.868 30.231 30.440 1.00 78.19 177 GLY A N 1
ATOM 1468 C CA . GLY A 1 177 ? -17.563 29.276 31.321 1.00 78.19 177 GLY A CA 1
ATOM 1469 C C . GLY A 1 177 ? -16.979 29.115 32.732 1.00 78.19 177 GLY A C 1
ATOM 1470 O O . GLY A 1 177 ? -15.993 29.762 33.102 1.00 78.19 177 GLY A O 1
ATOM 1471 N N . SER A 1 178 ? -17.633 28.263 33.529 1.00 83.56 178 SER A N 1
ATOM 1472 C CA . SER A 1 178 ? -17.253 27.957 34.912 1.00 83.56 178 SER A CA 1
ATOM 1473 C C . SER A 1 178 ? -15.947 27.163 34.962 1.00 83.56 178 SER A C 1
ATOM 1475 O O . SER A 1 178 ? -15.661 26.344 34.087 1.00 83.56 178 SER A O 1
ATOM 1477 N N . LYS A 1 179 ? -15.127 27.429 35.987 1.00 84.88 179 LYS A N 1
ATOM 1478 C CA . LYS A 1 179 ? -13.916 26.647 36.253 1.00 84.88 179 LYS A CA 1
ATOM 1479 C C . LYS A 1 179 ? -14.317 25.359 36.959 1.00 84.88 179 LYS A C 1
ATOM 1481 O O . LYS A 1 179 ? -14.879 25.419 38.048 1.00 84.88 179 LYS A O 1
ATOM 1486 N N . VAL A 1 180 ? -14.000 24.230 36.346 1.00 87.75 180 VAL A N 1
ATOM 1487 C CA . VAL A 1 180 ? -14.231 22.891 36.888 1.00 87.75 180 VAL A CA 1
ATOM 1488 C C . VAL A 1 180 ? -12.908 22.149 37.007 1.00 87.75 180 VAL A C 1
ATOM 1490 O O . VAL A 1 180 ? -11.896 22.537 36.412 1.00 87.75 180 VAL A O 1
ATOM 1493 N N . ASP A 1 181 ? -12.907 21.093 37.806 1.00 90.31 181 ASP A N 1
ATOM 1494 C CA . ASP A 1 181 ? -11.746 20.231 37.934 1.00 90.31 181 ASP A CA 1
ATOM 1495 C C . ASP A 1 181 ? -11.462 19.489 36.623 1.00 90.31 181 ASP A C 1
ATOM 1497 O O . ASP A 1 181 ? -12.357 18.893 36.027 1.00 90.31 181 ASP A O 1
ATOM 1501 N N . ALA A 1 182 ? -10.213 19.544 36.162 1.00 88.50 182 ALA A N 1
ATOM 1502 C CA . ALA A 1 182 ? -9.830 18.980 34.875 1.00 88.50 182 ALA A CA 1
ATOM 1503 C C . ALA A 1 182 ? -9.882 17.447 34.850 1.00 88.50 182 ALA A C 1
ATOM 1505 O O . ALA A 1 182 ? -10.209 16.867 33.816 1.00 88.50 182 ALA A O 1
ATOM 1506 N N . VAL A 1 183 ? -9.571 16.800 35.976 1.00 90.31 183 VAL A N 1
ATOM 1507 C CA . VAL A 1 183 ? -9.559 15.338 36.100 1.00 90.31 183 VAL A CA 1
ATOM 1508 C C . VAL A 1 183 ? -10.994 14.829 36.182 1.00 90.31 183 VAL A C 1
ATOM 1510 O O . VAL A 1 183 ? -11.368 13.940 35.422 1.00 90.31 183 VAL A O 1
ATOM 1513 N N . GLU A 1 184 ? -11.811 15.452 37.034 1.00 91.62 184 GLU A N 1
ATOM 1514 C CA . GLU A 1 184 ? -13.237 15.129 37.179 1.00 91.62 184 GLU A CA 1
ATOM 1515 C C . GLU A 1 184 ? -13.991 15.306 35.852 1.00 91.62 184 GLU A C 1
ATOM 1517 O O . GLU A 1 184 ? -14.748 14.432 35.444 1.00 91.62 184 GLU A O 1
ATOM 1522 N N . HIS A 1 185 ? -13.734 16.409 35.138 1.00 90.94 185 HIS A N 1
ATOM 1523 C CA . HIS A 1 185 ? -14.384 16.696 33.862 1.00 90.94 185 HIS A CA 1
ATOM 1524 C C . HIS A 1 185 ? -14.014 15.683 32.771 1.00 90.94 185 HIS A C 1
ATOM 1526 O O . HIS A 1 185 ? -14.885 15.210 32.044 1.00 90.94 185 HIS A O 1
ATOM 1532 N N . CYS A 1 186 ? -12.733 15.315 32.655 1.00 91.00 186 CYS A N 1
ATOM 1533 C CA . CYS A 1 186 ? -12.331 14.286 31.695 1.00 91.00 186 CYS A CA 1
ATOM 1534 C C . CYS A 1 186 ? -12.940 12.922 32.056 1.00 91.00 186 CYS A C 1
ATOM 1536 O O . CYS A 1 186 ? -13.403 12.221 31.161 1.00 91.00 186 CYS A O 1
ATOM 1538 N N . ALA A 1 187 ? -12.988 12.564 33.345 1.00 93.38 187 ALA A N 1
ATOM 1539 C CA . ALA A 1 187 ? -13.605 11.320 33.806 1.00 93.38 187 ALA A CA 1
ATOM 1540 C C . ALA A 1 187 ? -15.112 11.277 33.495 1.00 93.38 187 ALA A C 1
ATOM 1542 O O . ALA A 1 187 ? -15.591 10.285 32.949 1.00 93.38 187 ALA A O 1
ATOM 1543 N N . SER A 1 188 ? -15.839 12.373 33.745 1.00 93.88 188 SER A N 1
ATOM 1544 C CA . SER A 1 188 ? -17.270 12.462 33.430 1.00 93.88 188 SER A CA 1
ATOM 1545 C C . SER A 1 188 ? -17.549 12.379 31.928 1.00 93.88 188 SER A C 1
ATOM 1547 O O . SER A 1 188 ? -18.516 11.750 31.509 1.00 93.88 188 SER A O 1
ATOM 1549 N N . GLU A 1 189 ? -16.699 12.993 31.097 1.00 92.06 189 GLU A N 1
ATOM 1550 C CA . GLU A 1 189 ? -16.834 12.910 29.637 1.00 92.06 189 GLU A CA 1
ATOM 1551 C C . GLU A 1 189 ? -16.537 11.503 29.111 1.00 92.06 189 GLU A C 1
ATOM 1553 O O . GLU A 1 189 ? -17.213 11.042 28.194 1.00 92.06 189 GLU A O 1
ATOM 1558 N N . ILE A 1 190 ? -15.570 10.793 29.700 1.00 94.69 190 ILE A N 1
ATOM 1559 C CA . ILE A 1 190 ? -15.317 9.385 29.373 1.00 94.69 190 ILE A CA 1
ATOM 1560 C C . ILE A 1 190 ? -16.540 8.535 29.727 1.00 94.69 190 ILE A C 1
ATOM 1562 O O . ILE A 1 190 ? -16.988 7.768 28.880 1.00 94.69 190 ILE A O 1
ATOM 1566 N N . GLU A 1 191 ? -17.122 8.711 30.917 1.00 95.69 191 GLU A N 1
ATOM 1567 C CA . GLU A 1 191 ? -18.325 7.979 31.335 1.00 95.69 191 GLU A CA 1
ATOM 1568 C C . GLU A 1 191 ? -19.524 8.278 30.419 1.00 95.69 191 GLU A C 1
ATOM 1570 O O . GLU A 1 191 ? -20.285 7.377 30.067 1.00 95.69 191 GLU A O 1
ATOM 1575 N N . ARG A 1 192 ? -19.680 9.534 29.978 1.00 94.69 192 ARG A N 1
ATOM 1576 C CA . ARG A 1 192 ? -20.703 9.915 28.993 1.00 94.69 192 ARG A CA 1
ATOM 1577 C C . ARG A 1 192 ? -20.498 9.184 27.667 1.00 94.69 192 ARG A C 1
ATOM 1579 O O . ARG A 1 192 ? -21.456 8.633 27.141 1.00 94.69 192 ARG A O 1
ATOM 1586 N N . ILE A 1 193 ? -19.269 9.159 27.148 1.00 94.31 193 ILE A N 1
ATOM 1587 C CA . ILE A 1 193 ? -18.943 8.486 25.880 1.00 94.31 193 ILE A CA 1
ATOM 1588 C C . ILE A 1 193 ? -19.096 6.962 25.998 1.00 94.31 193 ILE A C 1
ATOM 1590 O O . ILE A 1 193 ? -19.452 6.318 25.022 1.00 94.31 193 ILE A O 1
ATOM 1594 N N . GLU A 1 194 ? -18.831 6.368 27.164 1.00 93.69 194 GLU A N 1
ATOM 1595 C CA . GLU A 1 194 ? -19.022 4.927 27.391 1.00 93.69 194 GLU A CA 1
ATOM 1596 C C . GLU A 1 194 ? -20.495 4.505 27.456 1.00 93.69 194 GLU A C 1
ATOM 1598 O O . GLU A 1 194 ? -20.801 3.348 27.174 1.00 93.69 194 GLU A O 1
ATOM 1603 N N . LYS A 1 195 ? -21.395 5.423 27.827 1.00 94.12 195 LYS A N 1
ATOM 1604 C CA . LYS A 1 195 ? -22.846 5.188 27.842 1.00 94.12 195 LYS A CA 1
ATOM 1605 C C . LYS A 1 195 ? -23.506 5.356 26.466 1.00 94.12 195 LYS A C 1
ATOM 1607 O O . LYS A 1 195 ? -24.625 4.875 26.295 1.00 94.12 195 LYS A O 1
ATOM 1612 N N . GLU A 1 196 ? -22.862 6.064 25.535 1.00 86.94 196 GLU A N 1
ATOM 1613 C CA . GLU A 1 196 ? -23.338 6.321 24.159 1.00 86.94 196 GLU A CA 1
ATOM 1614 C C . GLU A 1 196 ? -23.035 5.183 23.175 1.00 86.94 196 GLU A C 1
ATOM 1616 O O . GLU A 1 196 ? -23.883 4.973 22.271 1.00 86.94 196 GLU A O 1
#

Mean predicted aligned error: 9.77 Å